Protein 1NI3 (pdb70)

Organism: Schizosaccharomyces pombe (strain 972 / ATCC 24843) (NCBI:txid284812)

Nearest PDB structures (foldseek):
  1ni3-assembly1_A  TM=1.003E+00  e=8.578E-73  Schizosaccharomyces pombe
  5ee9-assembly2_B  TM=9.016E-01  e=9.422E-42  Oryza sativa Japonica Group
  5ee0-assembly1_A  TM=9.102E-01  e=2.472E-40  Oryza sativa Japonica Group
  5ee3-assembly1_A  TM=9.027E-01  e=2.778E-40  Oryza sativa Japonica Group
  1jal-assembly1_A  TM=8.540E-01  e=2.391E-28  Haemophilus influenzae

Solvent-accessible surface area: 20264 Å² total

Secondary structure (DSSP, 8-state):
----SSSSS--EEEEE---SSHHHHHHHHHHSTTTSTT--SS----TTEEEEEEP-HHHHHHHHHH--SEEE-EEEEEE-TGGG-----SSSSS-HHHHHHHTT-SEEEEEE----TT-SS--SSSS-HHHHHHHHHHHHHHHHHHHHHHHHHHHHHTT--SS-S---HHHHHHHHHHHHHHIIIII-S-GGGS---HHHHHHHHTT--GGGS-EEEEE--HHHHTTT--SSHHHHHHHHHTTSTT--EE--HHHHHHHTTS-HHHHHHHHHHTT----HHHHHHHHHHTTEEEEEE--SSEEEEEEEETT--HHHHHHHH-HHHHHT-SEEE--HHHHHHHTSHHHHHHTT-S-EEETT---TT-B-B--

Radius of gyration: 23.59 Å; Cα contacts (8 Å, |Δi|>4): 566; chains: 1; bounding box: 39×61×71 Å

GO terms:
  GO:0005634 nucleus (C, HDA)
  GO:0005829 cytosol (C, HDA)

InterPro domains:
  IPR004095 TGS [PS51880] (306-389)
  IPR004396 Ribosome-binding ATPase YchF/Obg-like ATPase 1 [MF_00944] (20-391)
  IPR004396 Ribosome-binding ATPase YchF/Obg-like ATPase 1 [PIRSF006641] (19-390)
  IPR004396 Ribosome-binding ATPase YchF/Obg-like ATPase 1 [TIGR00092] (20-389)
  IPR006073 GTP binding domain [PF01926] (23-128)
  IPR006073 GTP binding domain [PR00326] (23-43)
  IPR006073 GTP binding domain [PR00326] (45-63)
  IPR006073 GTP binding domain [PR00326] (89-104)
  IPR006073 GTP binding domain [PR00326] (106-124)
  IPR012675 Beta-grasp domain superfamily [G3DSA:3.10.20.30] (67-384)
  IPR012676 TGS-like [SSF81271] (307-388)
  IPR013029 YchF, C-terminal domain [PF06071] (307-389)
  IPR013029 YchF, C-terminal domain [cd04867] (305-389)
  IPR023192 TGS-like domain superfamily [G3DSA:1.10.150.300] (135-225)
  IPR027417 P-loop containing nucleoside triphosphate hydrolase [G3DSA:3.40.50.300] (22-306)
  IPR027417 P-loop containing nucleoside triphosphate hydrolase [SSF52540] (22-329)
  IPR031167 OBG-type guanine nucleotide-binding (G) domain [PS51710] (21-285)
  IPR041706 YchF, N-terminal [cd01900] (24-305)

Foldseek 3Di:
DADFADDDFQAAEEEDEVPQCLVLLQVLQCLAPQFPVPVPPVPPDDPQKTWGFADDVLLVVLCVLLVAPAEAGHTHIYGSLCVVDVDDDPDPARHPSSVVVNLSHFAYEYEFEQDDVVDPDDPDPPRDRLVRVVVHLLVLLVVLLVLLVVVLVVLVVPPDDDVDPPCVVSVVLSVLSVVVNCCSPVVVAQPCPDDDDNVSSVSVNVSSRSSNHAYAYEHEDPVCVLVVHGDCVVVVVVSCCVHPPPHHHHYYSPVSNVLSVDDPVVSVVVCVVSVHHDPNVVSVVSCVSNQKAWEWAHDNHYIYTFIDHNWDFDLVNLCRVPVVLNVVFFKKWKASVLCVVQSDDVRVVVVVVRDIGGRPGTDHHMHIDTD

Structure (mmCIF, N/CA/C/O backbone):
data_1NI3
#
_entry.id   1NI3
#
_cell.length_a   130.241
_cell.length_b   130.24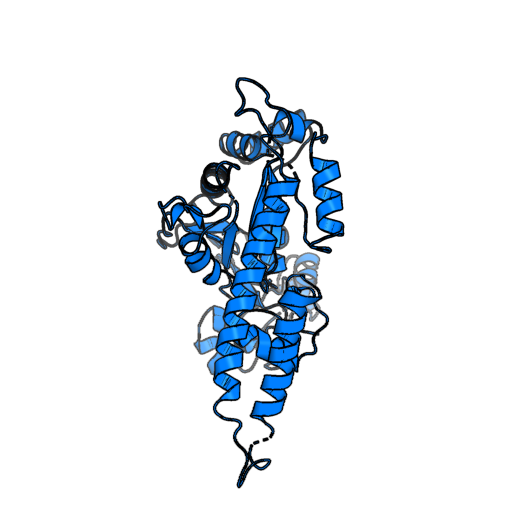1
_cell.length_c   66.229
_cell.angle_alpha   90.00
_cell.angle_beta   90.00
_cell.angle_gamma   120.00
#
_symmetry.space_group_name_H-M   'P 65'
#
loop_
_entity.id
_entity.type
_entity.pdbx_description
1 polymer 'YchF GTP-binding protein'
2 non-polymer 'SULFATE ION'
3 water water
#
loop_
_atom_site.group_PDB
_atom_site.id
_atom_site.type_symbol
_atom_site.label_atom_id
_atom_site.label_alt_id
_atom_site.label_comp_id
_atom_site.label_asym_id
_atom_site.label_entity_id
_atom_site.label_seq_id
_atom_site.pdbx_PDB_ins_code
_atom_site.Cartn_x
_atom_site.Cartn_y
_atom_site.Cartn_z
_atom_site.occupancy
_atom_site.B_iso_or_equiv
_atom_site.auth_seq_id
_atom_site.auth_comp_id
_atom_site.auth_asym_id
_atom_site.auth_atom_id
_atom_site.pdbx_PDB_model_num
ATOM 1 N N . LYS A 1 11 ? -59.649 50.861 2.487 1.00 99.99 11 LYS A N 1
ATOM 2 C CA . LYS A 1 11 ? -60.357 51.854 1.634 1.00 99.39 11 LYS A CA 1
ATOM 3 C C . LYS A 1 11 ? -59.446 52.960 1.071 1.00 99.64 11 LYS A C 1
ATOM 4 O O . LYS A 1 11 ? -59.757 53.544 0.028 1.00 99.05 11 LYS A O 1
ATOM 10 N N . VAL A 1 12 ? -58.340 53.253 1.762 1.00 99.09 12 VAL A N 1
ATOM 11 C CA . VAL A 1 12 ? -57.373 54.284 1.333 1.00 97.55 12 VAL A CA 1
ATOM 12 C C . VAL A 1 12 ? -55.982 54.018 1.936 1.00 95.80 12 VAL A C 1
ATOM 13 O O . VAL A 1 12 ? -55.860 53.556 3.077 1.00 97.11 12 VAL A O 1
ATOM 17 N N . GLN A 1 13 ? -54.937 54.306 1.160 1.00 90.97 13 GLN A N 1
ATOM 18 C CA . GLN A 1 13 ? -53.556 54.107 1.604 1.00 83.42 13 GLN A CA 1
ATOM 19 C C . GLN A 1 13 ? -52.767 55.395 1.543 1.00 78.32 13 GLN A C 1
ATOM 20 O O . GLN A 1 13 ? -52.824 56.130 0.561 1.00 78.13 13 GLN A O 1
ATOM 26 N N . TRP A 1 14 ? -52.003 55.635 2.598 1.00 72.15 14 TRP A N 1
ATOM 27 C CA . TRP A 1 14 ? -51.241 56.857 2.741 1.00 64.50 14 TRP A CA 1
ATOM 28 C C . TRP A 1 14 ? -49.791 56.585 3.137 1.00 61.27 14 TRP A C 1
ATOM 29 O O . TRP A 1 14 ? -49.525 55.717 3.958 1.00 63.76 14 TRP A O 1
ATOM 40 N N . GLY A 1 15 ? -48.852 57.321 2.554 1.00 55.96 15 GLY A N 1
ATOM 41 C CA . GLY A 1 15 ? -47.462 57.102 2.898 1.00 49.96 15 GLY A CA 1
ATOM 42 C C . GLY A 1 15 ? -46.640 56.417 1.824 1.00 48.52 15 GLY A C 1
ATOM 43 O O . GLY A 1 15 ? -47.084 56.223 0.692 1.00 49.64 15 GLY A O 1
ATOM 44 N N . ARG A 1 16 ? -45.422 56.051 2.191 1.00 47.39 16 ARG A N 1
ATOM 45 C CA . ARG A 1 16 ? -44.499 55.410 1.272 1.00 45.96 16 ARG A CA 1
ATOM 46 C C . ARG A 1 16 ? -44.899 53.957 0.946 1.00 46.09 16 ARG A C 1
ATOM 47 O O . ARG A 1 16 ? -45.405 53.230 1.801 1.00 45.70 16 ARG A O 1
ATOM 55 N N . PRO A 1 17 ? -44.725 53.539 -0.318 1.00 46.99 17 PRO A N 1
ATOM 56 C CA . PRO A 1 17 ? -45.044 52.190 -0.805 1.00 46.62 17 PRO A CA 1
ATOM 57 C C . PRO A 1 17 ? -44.136 51.123 -0.218 1.00 48.93 17 PRO A C 1
ATOM 58 O O . PRO A 1 17 ? -42.957 51.385 0.049 1.00 48.12 17 PRO A O 1
ATOM 62 N N . GLY A 1 18 ? -44.686 49.925 -0.017 1.00 50.11 18 GLY A N 1
ATOM 63 C CA . GLY A 1 18 ? -43.879 48.828 0.490 1.00 54.17 18 GLY A CA 1
ATOM 64 C C . GLY A 1 18 ? -44.200 48.216 1.839 1.00 57.03 18 GLY A C 1
ATOM 65 O O . GLY A 1 18 ? -45.233 48.502 2.444 1.00 56.62 18 GLY A O 1
ATOM 66 N N . ASN A 1 19 ? -43.291 47.359 2.305 1.00 59.16 19 ASN A N 1
ATOM 67 C CA . ASN A 1 19 ? -43.454 46.682 3.581 1.00 60.72 19 ASN A CA 1
ATOM 68 C C . ASN A 1 19 ? -42.393 47.110 4.573 1.00 60.60 19 ASN A C 1
ATOM 69 O O . ASN A 1 19 ? -42.699 47.310 5.743 1.00 64.23 19 ASN A O 1
ATOM 74 N N . ASN A 1 20 ? -41.152 47.254 4.124 1.00 59.52 20 ASN A N 1
ATOM 75 C CA . ASN A 1 20 ? -40.091 47.667 5.037 1.00 58.80 20 ASN A CA 1
ATOM 76 C C . ASN A 1 20 ? -40.164 49.153 5.375 1.00 55.62 20 ASN A C 1
ATOM 77 O O . ASN A 1 20 ? -39.322 49.934 4.934 1.00 52.78 20 ASN A O 1
ATOM 82 N N . LEU A 1 21 ? -41.178 49.531 6.151 1.00 53.21 21 LEU A N 1
ATOM 83 C CA . LEU A 1 21 ? -41.378 50.913 6.588 1.00 49.58 21 LEU A CA 1
ATOM 84 C C . LEU A 1 21 ? -40.681 51.020 7.949 1.00 50.56 21 LEU A C 1
ATOM 85 O O . LEU A 1 21 ? -40.630 50.038 8.692 1.00 54.51 21 LEU A O 1
ATOM 90 N N . LYS A 1 22 ? -40.132 52.184 8.281 1.00 47.45 22 LYS A N 1
ATOM 91 C CA . LYS A 1 22 ? -39.445 52.337 9.567 1.00 45.10 22 LYS A CA 1
ATOM 92 C C . LYS A 1 22 ? -39.934 53.558 10.365 1.00 43.26 22 LYS A C 1
ATOM 93 O O . LYS A 1 22 ? -40.593 54.442 9.818 1.00 41.44 22 LYS A O 1
ATOM 99 N N . THR A 1 23 ? -39.631 53.587 11.662 1.00 40.51 23 THR A N 1
ATOM 100 C CA . THR A 1 23 ? -40.031 54.693 12.527 1.00 38.01 23 THR A CA 1
ATOM 101 C C . THR A 1 23 ? -38.761 55.265 13.146 1.00 38.25 23 THR A C 1
ATOM 102 O O . THR A 1 23 ? -37.804 54.524 13.399 1.00 36.84 23 THR A O 1
ATOM 106 N N . GLY A 1 24 ? -38.749 56.576 13.388 1.00 34.38 24 GLY A N 1
ATOM 107 C CA . GLY A 1 24 ? -37.586 57.217 13.984 1.00 32.74 24 GLY A CA 1
ATOM 108 C C . GLY A 1 24 ? -38.011 57.966 15.227 1.00 34.40 24 GLY A C 1
ATOM 109 O O . GLY A 1 24 ? -39.153 58.417 15.304 1.00 35.35 24 GLY A O 1
ATOM 110 N N . ILE A 1 25 ? -37.121 58.070 16.211 1.00 34.55 25 ILE A N 1
ATOM 111 C CA . ILE A 1 25 ? -37.439 58.782 17.448 1.00 35.83 25 ILE A CA 1
ATOM 112 C C . ILE A 1 25 ? -37.124 60.289 17.385 1.00 41.28 25 ILE A C 1
ATOM 113 O O . ILE A 1 25 ? -35.966 60.702 17.265 1.00 44.11 25 ILE A O 1
ATOM 118 N N . VAL A 1 26 ? -38.173 61.097 17.487 1.00 41.93 26 VAL A N 1
ATOM 119 C CA . VAL A 1 26 ? -38.085 62.550 17.432 1.00 41.66 26 VAL A CA 1
ATOM 120 C C . VAL A 1 26 ? -38.301 63.170 18.809 1.00 47.64 26 VAL A C 1
ATOM 121 O O . VAL A 1 26 ? -39.153 62.723 19.588 1.00 51.77 26 VAL A O 1
ATOM 125 N N . GLY A 1 27 ? -37.548 64.224 19.100 1.00 50.14 27 GLY A N 1
ATOM 126 C CA . GLY A 1 27 ? -37.697 64.880 20.385 1.00 51.24 27 GLY A CA 1
ATOM 127 C C . GLY A 1 27 ? -36.864 66.131 20.565 1.00 51.50 27 GLY A C 1
ATOM 128 O O . GLY A 1 27 ? -35.941 66.394 19.805 1.00 54.94 27 GLY A O 1
ATOM 137 N N . PRO A 1 29 ? -34.151 68.459 22.597 1.00 54.79 29 PRO A N 1
ATOM 138 C CA . PRO A 1 29 ? -32.938 68.172 23.373 1.00 51.71 29 PRO A CA 1
ATOM 139 C C . PRO A 1 29 ? -33.224 67.886 24.840 1.00 49.95 29 PRO A C 1
ATOM 140 O O . PRO A 1 29 ? -33.949 68.638 25.488 1.00 50.55 29 PRO A O 1
ATOM 144 N N . ASN A 1 30 ? -32.672 66.789 25.347 1.00 48.14 30 ASN A N 1
ATOM 145 C CA . ASN A 1 30 ? -32.844 66.381 26.746 1.00 49.14 30 ASN A CA 1
ATOM 146 C C . ASN A 1 30 ? -34.232 65.917 27.178 1.00 47.57 30 ASN A C 1
ATOM 147 O O . ASN A 1 30 ? -34.792 66.465 28.120 1.00 47.71 30 ASN A O 1
ATOM 152 N N . VAL A 1 31 ? -34.789 64.907 26.511 1.00 46.48 31 VAL A N 1
ATOM 153 C CA . VAL A 1 31 ? -36.111 64.398 26.900 1.00 45.17 31 VAL A CA 1
ATOM 154 C C . VAL A 1 31 ? -36.109 62.895 27.201 1.00 45.06 31 VAL A C 1
ATOM 155 O O . VAL A 1 31 ? -37.119 62.344 27.647 1.00 45.81 31 VAL A O 1
ATOM 159 N N . GLY A 1 32 ? -34.978 62.234 26.963 1.00 45.24 32 GLY A N 1
ATOM 160 C CA . GLY A 1 32 ? -34.882 60.805 27.219 1.00 44.35 32 GLY A CA 1
ATOM 161 C C . GLY A 1 32 ? -34.738 60.004 25.935 1.00 46.38 32 GLY A C 1
ATOM 162 O O . GLY A 1 32 ? -34.777 58.769 25.958 1.00 46.40 32 GLY A O 1
ATOM 163 N N . LYS A 1 33 ? -34.557 60.706 24.818 1.00 44.37 33 LYS A N 1
ATOM 164 C CA . LYS A 1 33 ? -34.403 60.063 23.528 1.00 43.32 33 LYS A CA 1
ATOM 165 C C . LYS A 1 33 ? -33.337 58.984 23.492 1.00 44.22 33 LYS A C 1
ATOM 166 O O . LYS A 1 33 ? -33.595 57.867 23.062 1.00 45.66 33 LYS A O 1
ATOM 172 N N . SER A 1 34 ? -32.137 59.317 23.937 1.00 46.82 34 SER A N 1
ATOM 173 C CA . SER A 1 34 ? -31.045 58.353 23.914 1.00 49.98 34 SER A CA 1
ATOM 174 C C . SER A 1 34 ? -31.235 57.245 24.915 1.00 49.28 34 SER A C 1
ATOM 175 O O . SER A 1 34 ? -30.937 56.083 24.635 1.00 51.04 34 SER A O 1
ATOM 178 N N . THR A 1 35 ? -31.713 57.603 26.098 1.00 47.80 35 THR A N 1
ATOM 179 C CA . THR A 1 35 ? -31.941 56.606 27.130 1.00 48.02 35 THR A CA 1
ATOM 180 C C . THR A 1 35 ? -33.111 55.706 26.750 1.00 46.41 35 THR A C 1
ATOM 181 O O . THR A 1 35 ? -33.108 54.531 27.104 1.00 46.90 35 THR A O 1
ATOM 185 N N . PHE A 1 36 ? -34.090 56.254 26.024 1.00 44.63 36 PHE A N 1
ATOM 186 C CA . PHE A 1 36 ? -35.247 55.487 25.585 1.00 41.63 36 PHE A CA 1
ATOM 187 C C . PHE A 1 36 ? -34.798 54.460 24.571 1.00 42.15 36 PHE A C 1
ATOM 188 O O . PHE A 1 36 ? -35.206 53.297 24.624 1.00 42.96 36 PHE A O 1
ATOM 196 N N . PHE A 1 37 ? -33.953 54.902 23.649 1.00 40.54 37 PHE A N 1
ATOM 197 C CA . PHE A 1 37 ? -33.431 54.021 22.616 1.00 40.73 37 PHE A CA 1
ATOM 198 C C . PHE A 1 37 ? -32.598 52.894 23.226 1.00 43.79 37 PHE A C 1
ATOM 199 O O . PHE A 1 37 ? -32.864 51.712 22.988 1.00 43.30 37 PHE A O 1
ATOM 207 N N . ARG A 1 38 ? -31.598 53.262 24.024 1.00 46.48 38 ARG A N 1
ATOM 208 C CA . ARG A 1 38 ? -30.749 52.260 24.655 1.00 49.41 38 ARG A CA 1
ATOM 209 C C . ARG A 1 38 ? -31.604 51.258 25.427 1.00 45.53 38 ARG A C 1
ATOM 210 O O . ARG A 1 38 ? -31.262 50.081 25.521 1.00 45.23 38 ARG A O 1
ATOM 218 N N . ALA A 1 39 ? -32.716 51.735 25.978 1.00 42.31 39 ALA A N 1
ATOM 219 C CA . ALA A 1 39 ? -33.650 50.892 26.738 1.00 39.36 39 ALA A CA 1
ATOM 220 C C . ALA A 1 39 ? -34.263 49.838 25.820 1.00 38.30 39 ALA A C 1
ATOM 221 O O . ALA A 1 39 ? -34.272 48.641 26.128 1.00 35.83 39 ALA A O 1
ATOM 223 N N . ILE A 1 40 ? -34.803 50.305 24.700 1.00 33.84 40 ILE A N 1
ATOM 224 C CA . ILE A 1 40 ? -35.406 49.424 23.723 1.00 31.71 40 ILE A CA 1
ATOM 225 C C . ILE A 1 40 ? -34.383 48.361 23.340 1.00 30.80 40 ILE A C 1
ATOM 226 O O . ILE A 1 40 ? -34.630 47.169 23.472 1.00 33.81 40 ILE A O 1
ATOM 231 N N . THR A 1 41 ? -33.236 48.812 22.860 1.00 31.73 41 THR A N 1
ATOM 232 C CA . THR A 1 41 ? -32.152 47.932 22.442 1.00 32.24 41 THR A CA 1
ATOM 233 C C . THR A 1 41 ? -31.760 46.940 23.537 1.00 33.92 41 THR A C 1
ATOM 234 O O . THR A 1 41 ? -31.245 45.858 23.254 1.00 29.14 41 THR A O 1
ATOM 238 N N . LYS A 1 42 ? -32.001 47.320 24.789 1.00 37.07 42 LYS A N 1
ATOM 239 C CA . LYS A 1 42 ? -31.648 46.495 25.950 1.00 42.77 42 LYS A CA 1
ATOM 240 C C . LYS A 1 42 ? -32.699 45.497 26.454 1.00 43.46 42 LYS A C 1
ATOM 241 O O . LYS A 1 42 ? -32.347 44.524 27.111 1.00 43.15 42 LYS A O 1
ATOM 247 N N . SER A 1 43 ? -33.975 45.741 26.166 1.00 44.54 43 SER A N 1
ATOM 248 C CA . SER A 1 43 ? -35.041 44.855 26.621 1.00 46.04 43 SER A CA 1
ATOM 249 C C . SER A 1 43 ? -35.040 43.556 25.836 1.00 47.02 43 SER A C 1
ATOM 250 O O . SER A 1 43 ? -34.185 43.339 24.978 1.00 44.93 43 SER A O 1
ATOM 253 N N . VAL A 1 44 ? -36.016 42.701 26.126 1.00 47.64 44 VAL A N 1
ATOM 254 C CA . VAL A 1 44 ? -36.150 41.425 25.441 1.00 46.67 44 VAL A CA 1
ATOM 255 C C . VAL A 1 44 ? -36.652 41.640 24.027 1.00 45.70 44 VAL A C 1
ATOM 256 O O . VAL A 1 44 ? -36.359 40.854 23.136 1.00 46.21 44 VAL A O 1
ATOM 260 N N . LEU A 1 45 ? -37.409 42.713 23.829 1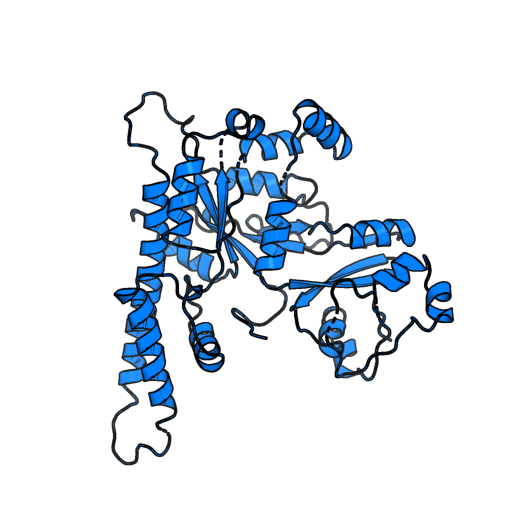.00 43.49 45 LEU A N 1
ATOM 261 C CA . LEU A 1 45 ? -37.966 43.002 22.522 1.00 43.16 45 LEU A CA 1
ATOM 262 C C . LEU A 1 45 ? -36.984 43.620 21.548 1.00 47.02 45 LEU A C 1
ATOM 263 O O . LEU A 1 45 ? -37.059 43.372 20.349 1.00 49.77 45 LEU A O 1
ATOM 268 N N . GLY A 1 46 ? -36.069 44.433 22.056 1.00 50.30 46 GLY A N 1
ATOM 269 C CA . GLY A 1 46 ? -35.106 45.073 21.183 1.00 55.76 46 GLY A CA 1
ATOM 270 C C . GLY A 1 46 ? -33.698 44.535 21.323 1.00 60.15 46 GLY A C 1
ATOM 271 O O . GLY A 1 46 ? -32.811 44.925 20.562 1.00 60.56 46 GLY A O 1
ATOM 272 N N . ASN A 1 47 ? -33.483 43.638 22.281 1.00 65.46 47 ASN A N 1
ATOM 273 C CA . ASN A 1 47 ? -32.148 43.082 22.483 1.00 71.55 47 ASN A CA 1
ATOM 274 C C . ASN A 1 47 ? -31.699 42.456 21.179 1.00 73.45 47 ASN A C 1
ATOM 275 O O . ASN A 1 47 ? -32.507 41.836 20.485 1.00 73.34 47 ASN A O 1
ATOM 280 N N . PRO A 1 48 ? -30.417 42.638 20.812 1.00 76.62 48 PRO A N 1
ATOM 281 C CA . PRO A 1 48 ? -29.907 42.057 19.568 1.00 79.73 48 PRO A CA 1
ATOM 282 C C . PRO A 1 48 ? -29.870 40.521 19.649 1.00 83.73 48 PRO A C 1
ATOM 283 O O . PRO A 1 48 ? -29.006 39.872 19.050 1.00 83.24 48 PRO A O 1
ATOM 287 N N . ALA A 1 49 ? -30.822 39.967 20.405 1.00 88.08 49 ALA A N 1
ATOM 288 C CA . ALA A 1 49 ? -30.976 38.531 20.588 1.00 90.84 49 ALA A CA 1
ATOM 289 C C . ALA A 1 49 ? -31.117 37.936 19.206 1.00 94.72 49 ALA A C 1
ATOM 290 O O . ALA A 1 49 ? -30.428 36.979 18.847 1.00 95.98 49 ALA A O 1
ATOM 292 N N . ASN A 1 50 ? -32.029 38.519 18.436 1.00 98.92 50 ASN A N 1
ATOM 293 C CA . ASN A 1 50 ? -32.267 38.088 17.066 1.00 104.42 50 ASN A CA 1
ATOM 294 C C . ASN A 1 50 ? -30.910 38.055 16.384 1.00 107.76 50 ASN A C 1
ATOM 295 O O . ASN A 1 50 ? -30.365 39.102 16.033 1.00 108.31 50 ASN A O 1
ATOM 300 N N . TYR A 1 51 ? -30.357 36.861 16.201 1.00 111.91 51 TYR A N 1
ATOM 301 C CA . TYR A 1 51 ? -29.054 36.759 15.564 1.00 115.07 51 TYR A CA 1
ATOM 302 C C . TYR A 1 51 ? -29.074 36.213 14.144 1.00 115.38 51 TYR A C 1
ATOM 303 O O . TYR A 1 51 ? -28.654 35.082 13.892 1.00 115.00 51 TYR A O 1
ATOM 312 N N . PRO A 1 52 ? -29.591 37.006 13.195 1.00 115.83 52 PRO A N 1
ATOM 313 C CA . PRO A 1 52 ? -29.623 36.546 11.811 1.00 115.86 52 PRO A CA 1
ATOM 314 C C . PRO A 1 52 ? -28.294 37.019 11.233 1.00 115.61 52 PRO A C 1
ATOM 315 O O . PRO A 1 52 ? -28.115 37.103 10.019 1.00 116.74 52 PRO A O 1
ATOM 319 N N . TYR A 1 53 ? -27.371 37.329 12.145 1.00 114.44 53 TYR A N 1
ATOM 320 C CA . TYR A 1 53 ? -26.040 37.834 11.815 1.00 113.76 53 TYR A CA 1
ATOM 321 C C . TYR A 1 53 ? -26.202 39.162 11.081 1.00 113.35 53 TYR A C 1
ATOM 322 O O . TYR A 1 53 ? -25.258 39.670 10.466 1.00 114.90 53 TYR A O 1
ATOM 331 N N . ALA A 1 54 ? -27.410 39.718 11.151 1.00 110.11 54 ALA A N 1
ATOM 332 C CA . ALA A 1 54 ? -27.723 40.982 10.493 1.00 106.09 54 ALA A CA 1
ATOM 333 C C . ALA A 1 54 ? -26.826 42.110 10.990 1.00 103.05 54 ALA A C 1
ATOM 334 O O . ALA A 1 54 ? -26.507 43.037 10.246 1.00 101.08 54 ALA A O 1
ATOM 336 N N . THR A 1 55 ? -26.411 42.015 12.249 1.00 99.99 55 THR A N 1
ATOM 337 C CA . THR A 1 55 ? -25.556 43.029 12.845 1.00 98.23 55 THR A CA 1
ATOM 338 C C . THR A 1 55 ? -26.132 44.400 12.510 1.00 94.91 55 THR A C 1
ATOM 339 O O . THR A 1 55 ? -25.586 45.144 11.699 1.00 95.82 55 THR A O 1
ATOM 343 N N . ILE A 1 56 ? -27.258 44.707 13.142 1.00 90.96 56 ILE A N 1
ATOM 344 C CA . ILE A 1 56 ? -27.961 45.970 12.940 1.00 85.62 56 ILE A CA 1
ATOM 345 C C . ILE A 1 56 ? -27.003 47.143 13.114 1.00 82.13 56 ILE A C 1
ATOM 346 O O . ILE A 1 56 ? -25.947 46.998 13.732 1.00 81.64 56 ILE A O 1
ATOM 351 N N . ASP A 1 57 ? -27.370 48.302 12.575 1.00 77.83 57 ASP A N 1
ATOM 352 C CA . ASP A 1 57 ? -26.539 49.494 12.719 1.00 75.36 57 ASP A CA 1
ATOM 353 C C . ASP A 1 57 ? -26.776 50.062 14.113 1.00 72.19 57 ASP A C 1
ATOM 354 O O . ASP A 1 57 ? -27.884 49.990 14.648 1.00 73.45 57 ASP A O 1
ATOM 359 N N . PRO A 1 58 ? -25.735 50.638 14.720 1.00 68.01 58 PRO A N 1
ATOM 360 C CA . PRO A 1 58 ? -25.800 51.223 16.060 1.00 64.53 58 PRO A CA 1
ATOM 361 C C . PRO A 1 58 ? -27.016 52.116 16.319 1.00 60.76 58 PRO A C 1
ATOM 362 O O . PRO A 1 58 ? -27.620 52.039 17.383 1.00 59.54 58 PRO A O 1
ATOM 366 N N . GLU A 1 59 ? -27.380 52.958 15.357 1.00 57.43 59 GLU A N 1
ATOM 367 C CA . GLU A 1 59 ? -28.528 53.846 15.547 1.00 55.10 59 GLU A CA 1
ATOM 368 C C . GLU A 1 59 ? -29.838 53.195 15.125 1.00 53.52 59 GLU A C 1
ATOM 369 O O . GLU A 1 59 ? -30.899 53.830 15.150 1.00 49.92 59 GLU A O 1
ATOM 375 N N . GLU A 1 60 ? -29.760 51.931 14.727 1.00 52.65 60 GLU A N 1
ATOM 376 C CA . GLU A 1 60 ? -30.941 51.194 14.313 1.00 52.22 60 GLU A CA 1
ATOM 377 C C . GLU A 1 60 ? -31.242 50.071 15.286 1.00 51.28 60 GLU A C 1
ATOM 378 O O . GLU A 1 60 ? -30.347 49.336 15.696 1.00 51.74 60 GLU A O 1
ATOM 384 N N . ALA A 1 61 ? -32.513 49.942 15.640 1.00 48.76 61 ALA A N 1
ATOM 385 C CA . ALA A 1 61 ? -32.951 48.888 16.533 1.00 45.32 61 ALA A CA 1
ATOM 386 C C . ALA A 1 61 ? -34.073 48.103 15.851 1.00 42.62 61 ALA A C 1
ATOM 387 O O . ALA A 1 61 ? -34.997 48.694 15.286 1.00 39.40 61 ALA A O 1
ATOM 389 N N . LYS A 1 62 ? -33.952 46.775 15.865 1.00 42.08 62 LYS A N 1
ATOM 390 C CA . LYS A 1 62 ? -34.958 45.874 15.289 1.00 42.73 62 LYS A CA 1
ATOM 391 C C . LYS A 1 62 ? -35.757 45.346 16.483 1.00 42.42 62 LYS A C 1
ATOM 392 O O . LYS A 1 62 ? -35.366 44.350 17.092 1.00 43.92 62 LYS A O 1
ATOM 398 N N . VAL A 1 63 ? -36.857 46.002 16.838 1.00 41.04 63 VAL A N 1
ATOM 399 C CA . VAL A 1 63 ? -37.637 45.551 17.993 1.00 40.99 63 VAL A CA 1
ATOM 400 C C . VAL A 1 63 ? -38.661 44.490 17.585 1.00 40.47 63 VAL A C 1
ATOM 401 O O . VAL A 1 63 ? -39.388 44.653 16.602 1.00 40.14 63 VAL A O 1
ATOM 405 N N . ALA A 1 64 ? -38.730 43.406 18.348 1.00 38.03 64 ALA A N 1
ATOM 406 C CA . ALA A 1 64 ? -39.667 42.340 18.038 1.00 39.84 64 ALA A CA 1
ATOM 407 C C . ALA A 1 64 ? -41.087 42.785 18.306 1.00 39.94 64 ALA A C 1
ATOM 408 O O . ALA A 1 64 ? -41.386 43.297 19.381 1.00 41.51 64 ALA A O 1
ATOM 410 N N . VAL A 1 65 ? -41.959 42.591 17.319 1.00 40.03 65 VAL A N 1
ATOM 411 C CA . VAL A 1 65 ? -43.361 42.973 17.462 1.00 38.14 65 VAL A CA 1
ATOM 412 C C . VAL A 1 65 ? -44.080 41.919 18.288 1.00 41.10 65 VAL A C 1
ATOM 413 O O . VAL A 1 65 ? -44.091 40.733 17.935 1.00 38.77 65 VAL A O 1
ATOM 417 N N . PRO A 1 66 ? -44.679 42.332 19.411 1.00 42.76 66 PRO A N 1
ATOM 418 C CA . PRO A 1 66 ? -45.392 41.360 20.246 1.00 43.14 66 PRO A CA 1
ATOM 419 C C . PRO A 1 66 ? -46.715 40.926 19.605 1.00 43.86 66 PRO A C 1
ATOM 420 O O . PRO A 1 66 ? -47.460 41.740 19.042 1.00 40.93 66 PRO A O 1
ATOM 424 N N . ASP A 1 67 ? -46.995 39.631 19.679 1.00 45.93 67 ASP A N 1
ATOM 425 C CA . ASP A 1 67 ? -48.217 39.104 19.088 1.00 49.52 67 ASP A CA 1
ATOM 426 C C . ASP A 1 67 ? -48.607 37.735 19.603 1.00 48.52 67 ASP A C 1
ATOM 427 O O . ASP A 1 67 ? -48.057 36.721 19.183 1.00 48.17 67 ASP A O 1
ATOM 432 N N . GLU A 1 68 ? -49.582 37.728 20.504 1.00 48.23 68 GLU A N 1
ATOM 433 C CA . GLU A 1 68 ? -50.065 36.505 21.110 1.00 48.46 68 GLU A CA 1
ATOM 434 C C . GLU A 1 68 ? -50.285 35.394 20.094 1.00 46.02 68 GLU A C 1
ATOM 435 O O . GLU A 1 68 ? -50.052 34.220 20.392 1.00 44.91 68 GLU A O 1
ATOM 441 N N . ARG A 1 69 ? -50.718 35.754 18.892 1.00 41.88 69 ARG A N 1
ATOM 442 C CA . ARG A 1 69 ? -50.916 34.742 17.874 1.00 42.17 69 ARG A CA 1
ATOM 443 C C . ARG A 1 69 ? -49.575 34.042 17.658 1.00 42.33 69 ARG A C 1
ATOM 444 O O . ARG A 1 69 ? -49.490 32.814 17.710 1.00 44.02 69 ARG A O 1
ATOM 452 N N . PHE A 1 70 ? -48.526 34.822 17.416 1.00 41.54 70 PHE A N 1
ATOM 453 C CA . PHE A 1 70 ? -47.199 34.256 17.219 1.00 38.30 70 PHE A CA 1
ATOM 454 C C . PHE A 1 70 ? -46.874 33.371 18.429 1.00 40.39 70 PHE A C 1
ATOM 455 O O . PHE A 1 70 ? -46.358 32.256 18.279 1.00 39.64 70 PHE A O 1
ATOM 463 N N . ASP A 1 71 ? -47.183 33.881 19.621 1.00 39.46 71 ASP A N 1
ATOM 464 C CA . ASP A 1 71 ? -46.953 33.159 20.863 1.00 39.88 71 ASP A CA 1
ATOM 465 C C . ASP A 1 71 ? -47.535 31.758 20.822 1.00 39.60 71 ASP A C 1
ATOM 466 O O . ASP A 1 71 ? -46.820 30.775 21.011 1.00 35.17 71 ASP A O 1
ATOM 471 N N . TRP A 1 72 ? -48.849 31.697 20.599 1.00 42.95 72 TRP A N 1
ATOM 472 C CA . TRP A 1 72 ? -49.612 30.446 20.531 1.00 43.43 72 TRP A CA 1
ATOM 473 C C . TRP A 1 72 ? -49.047 29.502 19.480 1.00 41.44 72 TRP A C 1
ATOM 474 O O . TRP A 1 72 ? -48.734 28.344 19.757 1.00 41.86 72 TRP A O 1
ATOM 485 N N . LEU A 1 73 ? -48.938 30.015 18.262 1.00 40.22 73 LEU A N 1
ATOM 486 C CA . LEU A 1 73 ? -48.413 29.236 17.166 1.00 41.91 73 LEU A CA 1
ATOM 487 C C . LEU A 1 73 ? -47.082 28.633 17.558 1.00 42.87 73 LEU A C 1
ATOM 488 O O . LEU A 1 73 ? -46.816 27.474 17.272 1.00 46.60 73 LEU A O 1
ATOM 493 N N . CYS A 1 74 ? -46.236 29.404 18.220 1.00 44.09 74 CYS A N 1
ATOM 494 C CA . CYS A 1 74 ? -44.953 28.852 18.633 1.00 45.24 74 CYS A CA 1
ATOM 495 C C . CYS A 1 74 ? -45.175 27.679 19.577 1.00 45.55 74 CYS A C 1
ATOM 496 O O . CYS A 1 74 ? -44.584 26.613 19.402 1.00 45.09 74 CYS A O 1
ATOM 499 N N . GLU A 1 75 ? -46.044 27.872 20.566 1.00 46.34 75 GLU A N 1
ATOM 500 C CA . GLU A 1 75 ? -46.332 26.823 21.543 1.00 48.18 75 GLU A CA 1
ATOM 501 C C . GLU A 1 75 ? -46.966 25.592 20.928 1.00 46.10 75 GLU A C 1
ATOM 502 O O . GLU A 1 75 ? -46.708 24.470 21.359 1.00 46.50 75 GLU A O 1
ATOM 508 N N . ALA A 1 76 ? -47.780 25.828 19.908 1.00 42.34 76 ALA A N 1
ATOM 509 C CA . ALA A 1 76 ? -48.495 24.794 19.188 1.00 39.13 76 ALA A CA 1
ATOM 510 C C . ALA A 1 76 ? -47.612 23.912 18.306 1.00 41.13 76 ALA A C 1
ATOM 511 O O . ALA A 1 76 ? -47.799 22.695 18.257 1.00 41.34 76 ALA A O 1
ATOM 513 N N . TYR A 1 77 ? -46.662 24.521 17.603 1.00 42.32 77 TYR A N 1
ATOM 514 C CA . TYR A 1 77 ? -45.771 23.766 16.726 1.00 44.39 77 TYR A CA 1
ATOM 515 C C . TYR A 1 77 ? -44.460 23.479 17.412 1.00 47.15 77 TYR A C 1
ATOM 516 O O . TYR A 1 77 ? -43.761 22.534 17.048 1.00 47.89 77 TYR A O 1
ATOM 525 N N . LYS A 1 78 ? -44.123 24.303 18.399 1.00 49.70 78 LYS A N 1
ATOM 526 C CA . LYS A 1 78 ? -42.868 24.148 19.125 1.00 50.53 78 LYS A CA 1
ATOM 527 C C . LYS A 1 78 ? -41.738 23.882 18.142 1.00 49.94 78 LYS A C 1
ATOM 528 O O . LYS A 1 78 ? -41.191 22.786 18.092 1.00 49.49 78 LYS A O 1
ATOM 534 N N . PRO A 1 79 ? -41.387 24.891 17.335 1.00 50.19 79 PRO A N 1
ATOM 535 C CA . PRO A 1 79 ? -40.324 24.790 16.333 1.00 51.84 79 PRO A CA 1
ATOM 536 C C . PRO A 1 79 ? -38.934 25.037 16.906 1.00 52.53 79 PRO A C 1
ATOM 537 O O . PRO A 1 79 ? -38.777 25.692 17.939 1.00 49.85 79 PRO A O 1
ATOM 541 N N . LYS A 1 80 ? -37.930 24.514 16.212 1.00 53.56 80 LYS A N 1
ATOM 542 C CA . LYS A 1 80 ? -36.540 24.679 16.612 1.00 56.22 80 LYS A CA 1
ATOM 543 C C . LYS A 1 80 ? -36.216 26.163 16.576 1.00 56.02 80 LYS A C 1
ATOM 544 O O . LYS A 1 80 ? -35.436 26.664 17.377 1.00 58.39 80 LYS A O 1
ATOM 550 N N . SER A 1 81 ? -36.846 26.852 15.633 1.00 55.65 81 SER A N 1
ATOM 551 C CA . SER A 1 81 ? -36.635 28.268 15.421 1.00 55.88 81 SER A CA 1
ATOM 552 C C . SER A 1 81 ? -37.910 29.090 15.451 1.00 54.71 81 SER A C 1
ATOM 553 O O . SER A 1 81 ? -38.926 28.690 14.880 1.00 55.72 81 SER A O 1
ATOM 556 N N . ARG A 1 82 ? -37.851 30.245 16.106 1.00 53.22 82 ARG A N 1
ATOM 557 C CA . ARG A 1 82 ? -39.008 31.128 16.186 1.00 52.47 82 ARG A CA 1
ATOM 558 C C . ARG A 1 82 ? -38.543 32.515 15.797 1.00 51.62 82 ARG A C 1
ATOM 559 O O . ARG A 1 82 ? -37.690 33.097 16.465 1.00 53.12 82 ARG A O 1
ATOM 567 N N . VAL A 1 83 ? -39.088 33.043 14.711 1.00 49.71 83 VAL A N 1
ATOM 568 C CA . VAL A 1 83 ? -38.720 34.374 14.270 1.00 47.39 83 VAL A CA 1
ATOM 569 C C . VAL A 1 83 ? -39.939 35.283 14.270 1.00 44.28 83 VAL A C 1
ATOM 570 O O . VAL A 1 83 ? -40.852 35.132 13.453 1.00 42.03 83 VAL A O 1
ATOM 574 N N . PRO A 1 84 ? -39.971 36.239 15.203 1.00 41.10 84 PRO A N 1
ATOM 575 C CA . PRO A 1 84 ? -41.067 37.194 15.336 1.00 41.16 84 PRO A CA 1
ATOM 576 C C . PRO A 1 84 ? -40.988 38.255 14.263 1.00 41.53 84 PRO A C 1
ATOM 577 O O . PRO A 1 84 ? -40.044 38.293 13.485 1.00 41.46 84 PRO A O 1
ATOM 581 N N . ALA A 1 85 ? -41.991 39.118 14.222 1.00 43.29 85 ALA A N 1
ATOM 582 C CA . ALA A 1 85 ? -42.008 40.199 13.252 1.00 41.90 85 ALA A CA 1
ATOM 583 C C . ALA A 1 85 ? -41.092 41.263 13.841 1.00 39.69 85 ALA A C 1
ATOM 584 O O . ALA A 1 85 ? -40.654 41.139 14.985 1.00 37.00 85 ALA A O 1
ATOM 586 N N . PHE A 1 86 ? -40.796 42.306 13.078 1.00 38.14 86 PHE A N 1
ATOM 587 C CA . PHE A 1 86 ? -39.935 43.349 13.602 1.00 37.58 86 PHE A CA 1
ATOM 588 C C . PHE A 1 86 ? -40.303 44.753 13.181 1.00 36.53 86 PHE A C 1
ATOM 589 O O . PHE A 1 86 ? -40.625 44.993 12.014 1.00 38.41 86 PHE A O 1
ATOM 597 N N . LEU A 1 87 ? -40.286 45.672 14.149 1.00 33.25 87 LEU A N 1
ATOM 598 C CA . LEU A 1 87 ? -40.539 47.095 13.893 1.00 32.37 87 LEU A CA 1
ATOM 599 C C . LEU A 1 87 ? -39.178 47.780 13.967 1.00 29.71 87 LEU A C 1
ATOM 600 O O . LEU A 1 87 ? -38.464 47.673 14.971 1.00 28.99 87 LEU A O 1
ATOM 605 N N . THR A 1 88 ? -38.815 48.469 12.897 1.00 28.80 88 THR A N 1
ATOM 606 C CA . THR A 1 88 ? -37.547 49.178 12.848 1.00 32.83 88 THR A CA 1
ATOM 607 C C . THR A 1 88 ? -37.697 50.530 13.570 1.00 32.09 88 THR A C 1
ATOM 608 O O . THR A 1 88 ? -38.666 51.268 13.360 1.00 32.43 88 THR A O 1
ATOM 612 N N . VAL A 1 89 ? -36.751 50.843 14.447 1.00 30.08 89 VAL A N 1
ATOM 613 C CA . VAL A 1 89 ? -36.799 52.095 15.183 1.00 31.61 89 VAL A CA 1
ATOM 614 C C . VAL A 1 89 ? -35.448 52.796 15.090 1.00 31.55 89 VAL A C 1
ATOM 615 O O . VAL A 1 89 ? -34.430 52.256 15.519 1.00 30.33 89 VAL A O 1
ATOM 619 N N . PHE A 1 90 ? -35.450 54.002 14.525 1.00 33.62 90 PHE A N 1
ATOM 620 C CA . PHE A 1 90 ? -34.218 54.766 14.367 1.00 34.01 90 PHE A CA 1
ATOM 621 C C . PHE A 1 90 ? -33.973 55.862 15.383 1.00 34.97 90 PHE A C 1
ATOM 622 O O . PHE A 1 90 ? -34.883 56.620 15.762 1.00 32.93 90 PHE A O 1
ATOM 630 N N . ASP A 1 91 ? -32.718 55.923 15.819 1.00 34.97 91 ASP A N 1
ATOM 631 C CA . ASP A 1 91 ? -32.261 56.913 16.777 1.00 35.02 91 ASP A CA 1
ATOM 632 C C . ASP A 1 91 ? -31.768 58.143 16.011 1.00 35.20 91 ASP A C 1
ATOM 633 O O . ASP A 1 91 ? -30.573 58.374 15.866 1.00 33.82 91 ASP A O 1
ATOM 638 N N . ILE A 1 92 ? -32.723 58.923 15.520 1.00 36.58 92 ILE A N 1
ATOM 639 C CA . ILE A 1 92 ? -32.449 60.136 14.767 1.00 37.36 92 ILE A CA 1
ATOM 640 C C . ILE A 1 92 ? -31.321 60.949 15.411 1.00 38.12 92 ILE A C 1
ATOM 641 O O . ILE A 1 92 ? -30.343 61.297 14.745 1.00 37.25 92 ILE A O 1
ATOM 646 N N . ALA A 1 93 ? -31.460 61.259 16.698 1.00 38.38 93 ALA A N 1
ATOM 647 C CA . ALA A 1 93 ? -30.435 62.026 17.392 1.00 36.85 93 ALA A CA 1
ATOM 648 C C . ALA A 1 93 ? -29.068 61.383 17.179 1.00 38.62 93 ALA A C 1
ATOM 649 O O . ALA A 1 93 ? -28.125 62.044 16.765 1.00 43.25 93 ALA A O 1
ATOM 651 N N . GLY A 1 94 ? -28.961 60.093 17.455 1.00 39.23 94 GLY A N 1
ATOM 652 C CA . GLY A 1 94 ? -27.692 59.417 17.280 1.00 41.71 94 GLY A CA 1
ATOM 653 C C . GLY A 1 94 ? -27.094 59.531 15.891 1.00 45.90 94 GLY A C 1
ATOM 654 O O . GLY A 1 94 ? -25.874 59.451 15.741 1.00 45.77 94 GLY A O 1
ATOM 655 N N . LEU A 1 95 ? -27.938 59.719 14.878 1.00 50.53 95 LEU A N 1
ATOM 656 C CA . LEU A 1 95 ? -27.475 59.817 13.489 1.00 53.07 95 LEU A CA 1
ATOM 657 C C . LEU A 1 95 ? -26.965 61.192 13.109 1.00 54.39 95 LEU A C 1
ATOM 658 O O . LEU A 1 95 ? -26.739 61.462 11.934 1.00 55.51 95 LEU A O 1
ATOM 663 N N . THR A 1 96 ? -26.786 62.054 14.098 1.00 57.47 96 THR A N 1
ATOM 664 C CA . THR A 1 96 ? -26.285 63.393 13.857 1.00 62.03 96 THR A CA 1
ATOM 665 C C . THR A 1 96 ? -25.820 63.965 15.173 1.00 68.56 96 THR A C 1
ATOM 666 O O . THR A 1 96 ? -26.634 64.460 15.946 1.00 74.40 96 THR A O 1
ATOM 670 N N . LYS A 1 97 ? -24.523 63.900 15.450 1.00 72.88 97 LYS A N 1
ATOM 671 C CA . LYS A 1 97 ? -24.050 64.438 16.722 1.00 76.96 97 LYS A CA 1
ATOM 672 C C . LYS A 1 97 ? -24.425 65.907 16.888 1.00 78.55 97 LYS A C 1
ATOM 673 O O . LYS A 1 97 ? -24.767 66.348 17.987 1.00 80.85 97 LYS A O 1
ATOM 679 N N . GLY A 1 98 ? -24.369 66.661 15.796 1.00 79.08 98 GLY A N 1
ATOM 680 C CA . GLY A 1 98 ? -24.699 68.073 15.865 1.00 82.23 98 GLY A CA 1
ATOM 681 C C . GLY A 1 98 ? -25.925 68.435 16.685 1.00 83.25 98 GLY A C 1
ATOM 682 O O . GLY A 1 98 ? -26.933 67.731 16.660 1.00 82.55 98 GLY A O 1
ATOM 683 N N . ALA A 1 99 ? -25.834 69.538 17.421 1.00 85.20 99 ALA A N 1
ATOM 684 C CA . ALA A 1 99 ? -26.948 70.015 18.232 1.00 87.49 99 ALA A CA 1
ATOM 685 C C . ALA A 1 99 ? -27.420 71.335 17.618 1.00 88.50 99 ALA A C 1
ATOM 686 O O . ALA A 1 99 ? -26.880 72.396 17.922 1.00 89.82 99 ALA A O 1
ATOM 688 N N . SER A 1 100 ? -28.415 71.251 16.740 1.00 87.90 100 SER A N 1
ATOM 689 C CA . SER A 1 100 ? -28.965 72.414 16.052 1.00 87.52 100 SER A CA 1
ATOM 690 C C . SER A 1 100 ? -28.874 73.737 16.802 1.00 88.65 100 SER A C 1
ATOM 691 O O . SER A 1 100 ? -29.071 73.808 18.016 1.00 87.87 100 SER A O 1
ATOM 694 N N . THR A 1 101 ? -28.577 74.794 16.055 1.00 89.30 101 THR A N 1
ATOM 695 C CA . THR A 1 101 ? -28.475 76.133 16.620 1.00 89.11 101 THR A CA 1
ATOM 696 C C . THR A 1 101 ? -29.882 76.697 16.700 1.00 88.05 101 THR A C 1
ATOM 697 O O . THR A 1 101 ? -30.175 77.548 17.537 1.00 88.98 101 THR A O 1
ATOM 701 N N . GLY A 1 102 ? -30.745 76.219 15.806 1.00 86.50 102 GLY A N 1
ATOM 702 C CA . GLY A 1 102 ? -32.122 76.674 15.783 1.00 82.83 102 GLY A CA 1
ATOM 703 C C . GLY A 1 102 ? -32.851 76.268 17.050 1.00 80.22 102 GLY A C 1
ATOM 704 O O . GLY A 1 102 ? -32.428 75.344 17.752 1.00 81.64 102 GLY A O 1
ATOM 705 N N . VAL A 1 103 ? -33.949 76.957 17.343 1.00 75.48 103 VAL A N 1
ATOM 706 C CA . VAL A 1 103 ? -34.753 76.677 18.525 1.00 70.48 103 VAL A CA 1
ATOM 707 C C . VAL A 1 103 ? -35.401 75.298 18.491 1.00 67.16 103 VAL A C 1
ATOM 708 O O . VAL A 1 103 ? -35.722 74.731 19.535 1.00 66.78 103 VAL A O 1
ATOM 712 N N . GLY A 1 104 ? -35.583 74.764 17.289 1.00 63.14 104 GLY A N 1
ATOM 713 C CA . GLY A 1 104 ? -36.204 73.464 17.145 1.00 58.81 104 GLY A CA 1
ATOM 714 C C . GLY A 1 104 ? -35.258 72.287 16.998 1.00 56.38 104 GLY A C 1
ATOM 715 O O . GLY A 1 104 ? -34.287 72.144 17.738 1.00 54.46 104 GLY A O 1
ATOM 716 N N . LEU A 1 105 ? -35.552 71.444 16.014 1.00 54.66 105 LEU A N 1
ATOM 717 C CA . LEU A 1 105 ? -34.777 70.241 15.741 1.00 54.64 105 LEU A CA 1
ATOM 718 C C . LEU A 1 105 ? -33.579 70.490 14.839 1.00 55.08 105 LEU A C 1
ATOM 719 O O . LEU A 1 105 ? -32.529 69.862 14.992 1.00 53.38 105 LEU A O 1
ATOM 724 N N . GLY A 1 106 ? -33.743 71.392 13.881 1.00 54.49 106 GLY A N 1
ATOM 725 C CA . GLY A 1 106 ? -32.651 71.681 12.973 1.00 56.25 106 GLY A CA 1
ATOM 726 C C . GLY A 1 106 ? -32.857 71.024 11.629 1.00 57.34 106 GLY A C 1
ATOM 727 O O . GLY A 1 106 ? -33.673 70.121 11.483 1.00 60.10 106 GLY A O 1
ATOM 728 N N . ASN A 1 107 ? -32.092 71.477 10.646 1.00 58.92 107 ASN A N 1
ATOM 729 C CA . ASN A 1 107 ? -32.177 70.957 9.293 1.00 59.06 107 ASN A CA 1
ATOM 730 C C . ASN A 1 107 ? -31.513 69.604 9.151 1.00 56.90 107 ASN A C 1
ATOM 731 O O . ASN A 1 107 ? -31.934 68.786 8.344 1.00 58.52 107 ASN A O 1
ATOM 736 N N . ALA A 1 108 ? -30.464 69.371 9.923 1.00 55.70 108 ALA A N 1
ATOM 737 C CA . ALA A 1 108 ? -29.769 68.093 9.839 1.00 54.56 108 ALA A CA 1
ATOM 738 C C . ALA A 1 108 ? -30.646 66.990 10.423 1.00 53.85 108 ALA A C 1
ATOM 739 O O . ALA A 1 108 ? -30.907 65.972 9.774 1.00 51.62 108 ALA A O 1
ATOM 741 N N . PHE A 1 109 ? -31.082 67.208 11.663 1.00 53.33 109 PHE A N 1
ATOM 742 C CA . PHE A 1 109 ? -31.942 66.268 12.369 1.00 49.67 109 PHE A CA 1
ATOM 743 C C . PHE A 1 109 ? -33.083 65.877 11.446 1.00 46.57 109 PHE A C 1
ATOM 744 O O . PHE A 1 109 ? -33.376 64.704 11.258 1.00 47.37 109 PHE A O 1
ATOM 752 N N . LEU A 1 110 ? -33.726 66.877 10.870 1.00 41.68 110 LEU A N 1
ATOM 753 C CA . LEU A 1 110 ? -34.806 66.609 9.956 1.00 38.59 110 LEU A CA 1
ATOM 754 C C . LEU A 1 110 ? -34.373 65.838 8.722 1.00 37.46 110 LEU A C 1
ATOM 755 O O . LEU A 1 110 ? -35.084 64.946 8.276 1.00 40.64 110 LEU A O 1
ATOM 760 N N . SER A 1 111 ? -33.214 66.157 8.159 1.00 36.97 111 SER A N 1
ATOM 761 C CA . SER A 1 111 ? -32.779 65.435 6.960 1.00 35.44 111 SER A CA 1
ATOM 762 C C . SER A 1 111 ? -32.812 63.915 7.131 1.00 33.69 111 SER A C 1
ATOM 763 O O . SER A 1 111 ? -32.961 63.190 6.161 1.00 32.12 111 SER A O 1
ATOM 766 N N . HIS A 1 112 ? -32.693 63.452 8.371 1.00 37.20 112 HIS A N 1
ATOM 767 C CA . HIS A 1 112 ? -32.717 62.021 8.696 1.00 39.82 112 HIS A CA 1
ATOM 768 C C . HIS A 1 112 ? -34.116 61.519 8.964 1.00 38.85 112 HIS A C 1
ATOM 769 O O . HIS A 1 112 ? -34.443 60.361 8.716 1.00 40.05 112 HIS A O 1
ATOM 776 N N . VAL A 1 113 ? -34.931 62.403 9.510 1.00 36.53 113 VAL A N 1
ATOM 777 C CA . VAL A 1 113 ? -36.310 62.078 9.799 1.00 36.71 113 VAL A CA 1
ATOM 778 C C . VAL A 1 113 ? -37.013 61.739 8.488 1.00 40.47 113 VAL A C 1
ATOM 779 O O . VAL A 1 113 ? -37.838 60.826 8.428 1.00 42.47 113 VAL A O 1
ATOM 783 N N . ARG A 1 114 ? -36.663 62.470 7.435 1.00 41.72 114 ARG A N 1
ATOM 784 C CA . ARG A 1 114 ? -37.256 62.259 6.121 1.00 44.56 114 ARG A CA 1
ATOM 785 C C . ARG A 1 114 ? -37.127 60.825 5.655 1.00 43.26 114 ARG A C 1
ATOM 786 O O . ARG A 1 114 ? -37.961 60.334 4.909 1.00 45.73 114 ARG A O 1
ATOM 794 N N . ALA A 1 115 ? -36.080 60.154 6.098 1.00 41.69 115 ALA A N 1
ATOM 795 C CA . ALA A 1 115 ? -35.859 58.789 5.659 1.00 43.16 115 ALA A CA 1
ATOM 796 C C . ALA A 1 115 ? -36.703 57.800 6.441 1.00 43.38 115 ALA A C 1
ATOM 797 O O . ALA A 1 115 ? -36.590 56.586 6.269 1.00 47.61 115 ALA A O 1
ATOM 799 N N . VAL A 1 116 ? -37.572 58.327 7.287 1.00 41.11 116 VAL A N 1
ATOM 800 C CA . VAL A 1 116 ? -38.412 57.493 8.139 1.00 39.74 116 VAL A CA 1
ATOM 801 C C . VAL A 1 116 ? -39.898 57.593 7.713 1.00 40.65 116 VAL A C 1
ATOM 802 O O . VAL A 1 116 ? -40.247 58.410 6.853 1.00 41.34 116 VAL A O 1
ATOM 806 N N . ASP A 1 117 ? -40.776 56.767 8.284 1.00 40.14 117 ASP A N 1
ATOM 807 C CA . ASP A 1 117 ? -42.194 56.784 7.888 1.00 37.26 117 ASP A CA 1
ATOM 808 C C . ASP A 1 117 ? -43.199 57.040 9.017 1.00 36.92 117 ASP A C 1
ATOM 809 O O . ASP A 1 117 ? -44.353 57.363 8.752 1.00 37.33 117 ASP A O 1
ATOM 814 N N . ALA A 1 118 ? -42.759 56.875 10.265 1.00 35.87 118 ALA A N 1
ATOM 815 C CA . ALA A 1 118 ? -43.591 57.101 11.444 1.00 34.91 118 ALA A CA 1
ATOM 816 C C . ALA A 1 118 ? -42.722 57.679 12.557 1.00 33.81 118 ALA A C 1
ATOM 817 O O . ALA A 1 118 ? -41.679 57.120 12.903 1.00 34.34 118 ALA A O 1
ATOM 819 N N . ILE A 1 119 ? -43.178 58.792 13.116 1.00 29.99 119 ILE A N 1
ATOM 820 C CA . ILE A 1 119 ? -42.462 59.487 14.167 1.00 28.82 119 ILE A CA 1
ATOM 821 C C . ILE A 1 119 ? -42.893 59.168 15.593 1.00 31.89 119 ILE A C 1
ATOM 822 O O . ILE A 1 119 ? -44.085 59.100 15.912 1.00 33.94 119 ILE A O 1
ATOM 827 N N . TYR A 1 120 ? -41.896 58.969 16.442 1.00 32.91 120 TYR A N 1
ATOM 828 C CA . TYR A 1 120 ? -42.116 58.704 17.849 1.00 35.02 120 TYR A CA 1
ATOM 829 C C . TYR A 1 120 ? -41.675 59.983 18.545 1.00 38.62 120 TYR A C 1
ATOM 830 O O . TYR A 1 120 ? -40.486 60.180 18.771 1.00 43.05 120 TYR A O 1
ATOM 839 N N . GLN A 1 121 ? -42.619 60.853 18.886 1.00 40.38 121 GLN A N 1
ATOM 840 C CA . GLN A 1 121 ? -42.296 62.130 19.524 1.00 40.04 121 GLN A CA 1
ATOM 841 C C . GLN A 1 121 ? -42.292 62.091 21.034 1.00 39.88 121 GLN A C 1
ATOM 842 O O . GLN A 1 121 ? -43.344 62.055 21.666 1.00 38.79 121 GLN A O 1
ATOM 848 N N . VAL A 1 122 ? -41.095 62.131 21.605 1.00 39.68 122 VAL A N 1
ATOM 849 C CA . VAL A 1 122 ? -40.936 62.094 23.051 1.00 41.64 122 VAL A CA 1
ATOM 850 C C . VAL A 1 122 ? -41.224 63.424 23.765 1.00 45.30 122 VAL A C 1
ATOM 851 O O . VAL A 1 122 ? -40.419 64.355 23.708 1.00 47.31 122 VAL A O 1
ATOM 855 N N . VAL A 1 123 ? -42.357 63.499 24.460 1.00 45.92 123 VAL A N 1
ATOM 856 C CA . VAL A 1 123 ? -42.734 64.707 25.195 1.00 48.37 123 VAL A CA 1
ATOM 857 C C . VAL A 1 123 ? -42.221 64.625 26.636 1.00 49.39 123 VAL A C 1
ATOM 858 O O . VAL A 1 123 ? -42.409 63.614 27.317 1.00 50.11 123 VAL A O 1
ATOM 862 N N . ARG A 1 124 ? -41.571 65.689 27.098 1.00 49.91 124 ARG A N 1
ATOM 863 C CA . ARG A 1 124 ? -41.036 65.714 28.458 1.00 49.10 124 ARG A CA 1
ATOM 864 C C . ARG A 1 124 ? -42.056 66.176 29.485 1.00 49.23 124 ARG A C 1
ATOM 865 O O . ARG A 1 124 ? -42.696 67.214 29.319 1.00 48.74 124 ARG A O 1
ATOM 873 N N . ALA A 1 125 ? -42.189 65.396 30.553 1.00 51.67 125 ALA A N 1
ATOM 874 C CA . ALA A 1 125 ? -43.129 65.692 31.629 1.00 53.70 125 ALA A CA 1
ATOM 875 C C . ALA A 1 125 ? -42.408 65.493 32.957 1.00 57.69 125 ALA A C 1
ATOM 876 O O . ALA A 1 125 ? -43.014 65.130 33.964 1.00 60.41 125 ALA A O 1
ATOM 878 N N . PHE A 1 126 ? -41.106 65.722 32.952 1.00 59.41 126 PHE A N 1
ATOM 879 C CA . PHE A 1 126 ? -40.326 65.589 34.155 1.00 62.98 126 PHE A CA 1
ATOM 880 C C . PHE A 1 126 ? -39.422 66.800 34.209 1.00 69.25 126 PHE A C 1
ATOM 881 O O . PHE A 1 126 ? -39.148 67.426 33.183 1.00 70.41 126 PHE A O 1
ATOM 889 N N . ASP A 1 127 ? -38.966 67.135 35.411 1.00 77.14 127 ASP A N 1
ATOM 890 C CA . ASP A 1 127 ? -38.077 68.279 35.612 1.00 83.41 127 ASP A CA 1
ATOM 891 C C . ASP A 1 127 ? -36.963 67.983 36.620 1.00 88.01 127 ASP A C 1
ATOM 892 O O . ASP A 1 127 ? -36.321 68.897 37.126 1.00 88.80 127 ASP A O 1
ATOM 897 N N . ASP A 1 128 ? -36.743 66.694 36.893 1.00 94.43 128 ASP A N 1
ATOM 898 C CA . ASP A 1 128 ? -35.711 66.242 37.834 1.00 100.93 128 ASP A CA 1
ATOM 899 C C . ASP A 1 128 ? -34.316 66.741 37.443 1.00 103.24 128 ASP A C 1
ATOM 900 O O . ASP A 1 128 ? -33.334 66.481 38.141 1.00 102.73 128 ASP A O 1
ATOM 905 N N . ALA A 1 129 ? -34.230 67.438 36.313 1.00 105.74 129 ALA A N 1
ATOM 906 C CA . ALA A 1 129 ? -32.961 67.971 35.835 1.00 108.37 129 ALA A CA 1
ATOM 907 C C . ALA A 1 129 ? -32.819 69.415 36.314 1.00 110.59 129 ALA A C 1
ATOM 908 O O . ALA A 1 129 ? -32.002 70.176 35.785 1.00 112.10 129 ALA A O 1
ATOM 910 N N . GLU A 1 130 ? -33.610 69.788 37.320 1.00 112.04 130 GLU A N 1
ATOM 911 C CA . GLU A 1 130 ? -33.562 71.144 37.859 1.00 112.93 130 GLU A CA 1
ATOM 912 C C . GLU A 1 130 ? -33.001 71.200 39.284 1.00 112.62 130 GLU A C 1
ATOM 913 O O . GLU A 1 130 ? -33.414 70.440 40.161 1.00 111.20 130 GLU A O 1
ATOM 919 N N . ILE A 1 131 ? -32.048 72.105 39.495 1.00 113.24 131 ILE A N 1
ATOM 920 C CA . ILE A 1 131 ? -31.420 72.305 40.803 1.00 114.36 131 ILE A CA 1
ATOM 921 C C . ILE A 1 131 ? -32.237 73.371 41.527 1.00 114.95 131 ILE A C 1
ATOM 922 O O . ILE A 1 131 ? -32.533 73.265 42.722 1.00 114.19 131 ILE A O 1
ATOM 927 N N . ILE A 1 132 ? -32.587 74.404 40.771 1.00 115.86 132 ILE A N 1
ATOM 928 C CA . ILE A 1 132 ? -33.383 75.520 41.259 1.00 116.33 132 ILE A CA 1
ATOM 929 C C . ILE A 1 132 ? -34.507 75.695 40.238 1.00 117.45 132 ILE A C 1
ATOM 930 O O . ILE A 1 132 ? -34.303 75.467 39.047 1.00 118.11 132 ILE A O 1
ATOM 935 N N . HIS A 1 133 ? -35.689 76.093 40.694 1.00 118.51 133 HIS A N 1
ATOM 936 C CA . HIS A 1 133 ? -36.814 76.286 39.788 1.00 119.95 133 HIS A CA 1
ATOM 937 C C . HIS A 1 133 ? -36.975 77.730 39.324 1.00 120.37 133 HIS A C 1
ATOM 938 O O . HIS A 1 133 ? -36.874 78.666 40.118 1.00 120.75 133 HIS A O 1
ATOM 945 N N . VAL A 1 134 ? -37.223 77.898 38.026 1.00 120.62 134 VAL A N 1
ATOM 946 C CA . VAL A 1 134 ? -37.420 79.221 37.425 1.00 120.41 134 VAL A CA 1
ATOM 947 C C . VAL A 1 134 ? -38.920 79.407 37.139 1.00 120.06 134 VAL A C 1
ATOM 948 O O . VAL A 1 134 ? -39.386 80.528 36.910 1.00 120.17 134 VAL A O 1
ATOM 952 N N . GLU A 1 135 ? -39.665 78.300 37.164 1.00 118.66 135 GLU A N 1
ATOM 953 C CA . GLU A 1 135 ? -41.106 78.296 36.907 1.00 116.39 135 GLU A CA 1
ATOM 954 C C . GLU A 1 135 ? -41.401 78.855 35.517 1.00 114.29 135 GLU A C 1
ATOM 955 O O . GLU A 1 135 ? -41.679 80.046 35.347 1.00 113.22 135 GLU A O 1
ATOM 961 N N . GLY A 1 136 ? -41.335 77.969 34.527 1.00 112.32 136 GLY A N 1
ATOM 962 C CA . GLY A 1 136 ? -41.572 78.349 33.146 1.00 108.93 136 GLY A CA 1
ATOM 963 C C . GLY A 1 136 ? -40.421 77.855 32.282 1.00 106.81 136 GLY A C 1
ATOM 964 O O . GLY A 1 136 ? -40.456 77.975 31.058 1.00 106.31 136 GLY A O 1
ATOM 965 N N . ASP A 1 137 ? -39.399 77.294 32.929 1.00 104.73 137 ASP A N 1
ATOM 966 C CA . ASP A 1 137 ? -38.226 76.778 32.237 1.00 101.85 137 ASP A CA 1
ATOM 967 C C . ASP A 1 137 ? -38.604 75.567 31.399 1.00 98.64 137 ASP A C 1
ATOM 968 O O . ASP A 1 137 ? -38.639 75.633 30.171 1.00 98.54 137 ASP A O 1
ATOM 973 N N . VAL A 1 138 ? -38.887 74.460 32.075 1.00 95.42 138 VAL A N 1
ATOM 974 C CA . VAL A 1 138 ? -39.259 73.221 31.402 1.00 92.31 138 VAL A CA 1
ATOM 975 C C . VAL A 1 138 ? -40.761 73.177 31.138 1.00 88.90 138 VAL A C 1
ATOM 976 O O . VAL A 1 138 ? -41.547 72.788 32.004 1.00 89.05 138 VAL A O 1
ATOM 980 N N . ASP A 1 139 ? -41.147 73.570 29.930 1.00 84.19 139 ASP A N 1
ATOM 981 C CA . ASP A 1 139 ? -42.544 73.589 29.526 1.00 79.97 139 ASP A CA 1
ATOM 982 C C . ASP A 1 139 ? -42.750 72.762 28.263 1.00 77.35 139 ASP A C 1
ATOM 983 O O . ASP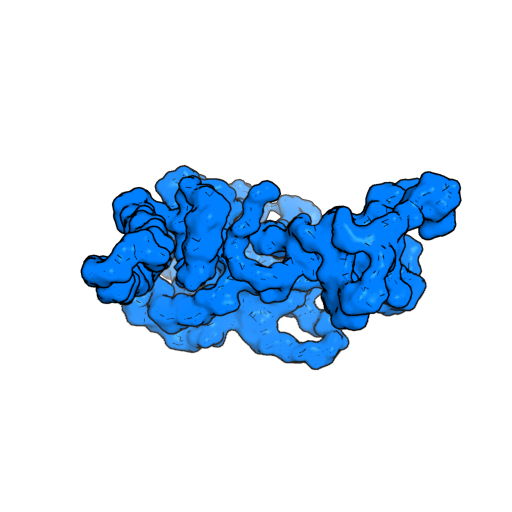 A 1 139 ? -42.307 73.139 27.184 1.00 78.36 139 ASP A O 1
ATOM 988 N N . PRO A 1 140 ? -43.441 71.617 28.383 1.00 75.02 140 PRO A N 1
ATOM 989 C CA . PRO A 1 140 ? -43.707 70.727 27.248 1.00 73.43 140 PRO A CA 1
ATOM 990 C C . PRO A 1 140 ? -44.556 71.384 26.164 1.00 72.66 140 PRO A C 1
ATOM 991 O O . PRO A 1 140 ? -44.188 71.381 24.986 1.00 72.63 140 PRO A O 1
ATOM 995 N N . ILE A 1 141 ? -45.688 71.950 26.572 1.00 70.85 141 ILE A N 1
ATOM 996 C CA . ILE A 1 141 ? -46.588 72.622 25.644 1.00 69.39 141 ILE A CA 1
ATOM 997 C C . ILE A 1 141 ? -45.828 73.511 24.666 1.00 68.46 141 ILE A C 1
ATOM 998 O O . ILE A 1 141 ? -46.117 73.506 23.471 1.00 70.32 141 ILE A O 1
ATOM 1003 N N . ARG A 1 142 ? -44.856 74.267 25.164 1.00 65.49 142 ARG A N 1
ATOM 1004 C CA . ARG A 1 142 ? -44.092 75.138 24.290 1.00 61.38 142 ARG A CA 1
ATOM 1005 C C . ARG A 1 142 ? -43.383 74.312 23.227 1.00 59.79 142 ARG A C 1
ATOM 1006 O O . ARG A 1 142 ? -43.608 74.496 22.030 1.00 59.50 142 ARG A O 1
ATOM 1014 N N . ASP A 1 143 ? -42.530 73.396 23.682 1.00 59.08 143 ASP A N 1
ATOM 1015 C CA . ASP A 1 143 ? -41.745 72.520 22.806 1.00 58.83 143 ASP A CA 1
ATOM 1016 C C . ASP A 1 143 ? -42.615 71.735 21.830 1.00 57.24 143 ASP A C 1
ATOM 1017 O O . ASP A 1 143 ? -42.231 71.499 20.679 1.00 55.67 143 ASP A O 1
ATOM 1022 N N . LEU A 1 144 ? -43.778 71.315 22.314 1.00 54.60 144 LEU A N 1
ATOM 1023 C CA . LEU A 1 144 ? -44.721 70.567 21.498 1.00 53.53 144 LEU A CA 1
ATOM 1024 C C .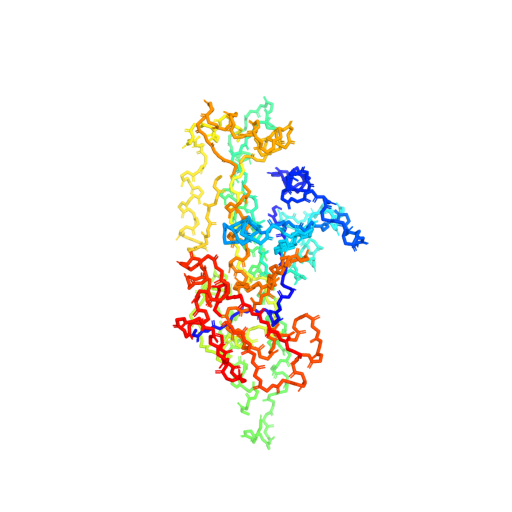 LEU A 1 144 ? -45.117 71.374 20.267 1.00 54.27 144 LEU A C 1
ATOM 1025 O O . LEU A 1 144 ? -45.201 70.832 19.163 1.00 56.01 144 LEU A O 1
ATOM 1030 N N . SER A 1 145 ? -45.377 72.663 20.466 1.00 52.13 145 SER A N 1
ATOM 1031 C CA . SER A 1 145 ? -45.774 73.534 19.376 1.00 50.05 145 SER A CA 1
ATOM 1032 C C . SER A 1 145 ? -44.595 73.854 18.455 1.00 48.71 145 SER A C 1
ATOM 1033 O O . SER A 1 145 ? -44.749 73.947 17.238 1.00 46.81 145 SER A O 1
ATOM 1036 N N . ILE A 1 146 ? -43.413 74.009 19.036 1.00 49.69 146 ILE A N 1
ATOM 1037 C CA . ILE A 1 146 ? -42.209 74.305 18.258 1.00 50.79 146 ILE A CA 1
ATOM 1038 C C . ILE A 1 146 ? -42.025 73.313 17.113 1.00 51.16 146 ILE A C 1
ATOM 1039 O O . ILE A 1 146 ? -42.031 73.687 15.935 1.00 50.61 146 ILE A O 1
ATOM 1044 N N . ILE A 1 147 ? -41.845 72.045 17.477 1.00 50.57 147 ILE A N 1
ATOM 1045 C CA . ILE A 1 147 ? -41.649 70.974 16.506 1.00 49.46 147 ILE A CA 1
ATOM 1046 C C . ILE A 1 147 ? -42.680 71.046 15.383 1.00 48.88 147 ILE A C 1
ATOM 1047 O O . ILE A 1 147 ? -42.320 71.059 14.205 1.00 49.03 147 ILE A O 1
ATOM 1052 N N . VAL A 1 148 ? -43.956 71.124 15.734 1.00 48.70 148 VAL A N 1
ATOM 1053 C CA . VAL A 1 148 ? -44.987 71.206 14.710 1.00 47.96 148 VAL A CA 1
ATOM 1054 C C . VAL A 1 148 ? -44.672 72.334 13.734 1.00 48.31 148 VAL A C 1
ATOM 1055 O O . VAL A 1 148 ? -44.508 72.108 12.534 1.00 47.29 148 VAL A O 1
ATOM 1059 N N . ASP A 1 149 ? -44.596 73.553 14.264 1.00 48.79 149 ASP A N 1
ATOM 1060 C CA . ASP A 1 149 ? -44.328 74.738 13.454 1.00 48.06 149 ASP A CA 1
ATOM 1061 C C . ASP A 1 149 ? -43.080 74.565 12.612 1.00 44.74 149 ASP A C 1
ATOM 1062 O O . ASP A 1 149 ? -43.042 74.988 11.451 1.00 44.53 149 ASP A O 1
ATOM 1067 N N . GLU A 1 150 ? -42.056 73.945 13.185 1.00 39.31 150 GLU A N 1
ATOM 1068 C CA . GLU A 1 150 ? -40.841 73.716 12.422 1.00 38.29 150 GLU A CA 1
ATOM 1069 C C . GLU A 1 150 ? -41.215 72.804 11.258 1.00 38.24 150 GLU A C 1
ATOM 1070 O O . GLU A 1 150 ? -40.897 73.107 10.108 1.00 40.36 150 GLU A O 1
ATOM 1076 N N . LEU A 1 151 ? -41.918 71.709 11.540 1.00 35.82 151 LEU A N 1
ATOM 1077 C CA . LEU A 1 151 ? -42.284 70.802 10.461 1.00 37.06 151 LEU A CA 1
ATOM 1078 C C . LEU A 1 151 ? -43.115 71.511 9.395 1.00 39.16 151 LEU A C 1
ATOM 1079 O O . LEU A 1 151 ? -42.832 71.410 8.198 1.00 37.88 151 LEU A O 1
ATOM 1084 N N . LEU A 1 152 ? -44.130 72.246 9.829 1.00 41.19 152 LEU A N 1
ATOM 1085 C CA . LEU A 1 152 ? -44.982 72.971 8.895 1.00 43.51 152 LEU A CA 1
ATOM 1086 C C . LEU A 1 152 ? -44.167 73.902 8.004 1.00 46.10 152 LEU A C 1
ATOM 1087 O O . LEU A 1 152 ? -44.363 73.924 6.783 1.00 48.16 152 LEU A O 1
ATOM 1092 N N . ILE A 1 153 ? -43.252 74.666 8.595 1.00 45.01 153 ILE A N 1
ATOM 1093 C CA . ILE A 1 153 ? -42.453 75.561 7.783 1.00 46.07 153 ILE A CA 1
ATOM 1094 C C . ILE A 1 153 ? -41.731 74.796 6.691 1.00 45.26 153 ILE A C 1
ATOM 1095 O O . ILE A 1 153 ? -41.841 75.143 5.507 1.00 43.93 153 ILE A O 1
ATOM 1100 N N . LYS A 1 154 ? -40.993 73.760 7.074 1.00 42.23 154 LYS A N 1
ATOM 1101 C CA . LYS A 1 154 ? -40.292 72.963 6.076 1.00 43.18 154 LYS A CA 1
ATOM 1102 C C . LYS A 1 154 ? -41.206 72.572 4.916 1.00 42.60 154 LYS A C 1
ATOM 1103 O O . LYS A 1 154 ? -41.006 73.016 3.790 1.00 40.07 154 LYS A O 1
ATOM 1109 N N . ASP A 1 155 ? -42.212 71.749 5.191 1.00 42.63 155 ASP A N 1
ATOM 1110 C CA . ASP A 1 155 ? -43.124 71.336 4.136 1.00 44.58 155 ASP A CA 1
ATOM 1111 C C . ASP A 1 155 ? -43.661 72.518 3.359 1.00 44.59 155 ASP A C 1
ATOM 1112 O O . ASP A 1 155 ? -43.829 72.448 2.143 1.00 44.44 155 ASP A O 1
ATOM 1117 N N . ALA A 1 156 ? -43.930 73.605 4.071 1.00 45.55 156 ALA A N 1
ATOM 1118 C CA . ALA A 1 156 ? -44.444 74.819 3.458 1.00 44.30 156 ALA A CA 1
ATOM 1119 C C . ALA A 1 156 ? -43.441 75.328 2.450 1.00 45.15 156 ALA A C 1
ATOM 1120 O O . ALA A 1 156 ? -43.775 75.599 1.295 1.00 44.06 156 ALA A O 1
ATOM 1122 N N . GLU A 1 157 ? -42.197 75.457 2.895 1.00 46.81 157 GLU A N 1
ATOM 1123 C CA . GLU A 1 157 ? -41.139 75.910 2.011 1.00 48.06 157 GLU A CA 1
ATOM 1124 C C . GLU A 1 157 ? -41.002 74.929 0.855 1.00 48.15 157 GLU A C 1
ATOM 1125 O O . GLU A 1 157 ? -41.038 75.340 -0.296 1.00 49.48 157 GLU A O 1
ATOM 1131 N N . PHE A 1 158 ? -40.878 73.638 1.150 1.00 48.30 158 PHE A N 1
ATOM 1132 C CA . PHE A 1 158 ? -40.745 72.652 0.096 1.00 47.28 158 PHE A CA 1
ATOM 1133 C C . PHE A 1 158 ? -41.810 72.814 -0.960 1.00 47.22 158 PHE A C 1
ATOM 1134 O O . PHE A 1 158 ? -41.521 72.826 -2.145 1.00 47.25 158 PHE A O 1
ATOM 1142 N N . VAL A 1 159 ? -43.053 72.919 -0.521 1.00 49.41 159 VAL A N 1
ATOM 1143 C CA . VAL A 1 159 ? -44.159 73.079 -1.451 1.00 52.42 159 VAL A CA 1
ATOM 1144 C C . VAL A 1 159 ? -43.942 74.347 -2.265 1.00 53.96 159 VAL A C 1
ATOM 1145 O O . VAL A 1 159 ? -43.930 74.315 -3.498 1.00 54.20 159 VAL A O 1
ATOM 1149 N N . GLU A 1 160 ? -43.769 75.463 -1.561 1.00 55.48 160 GLU A N 1
ATOM 1150 C CA . GLU A 1 160 ? -43.535 76.769 -2.187 1.00 57.62 160 GLU A CA 1
ATOM 1151 C C . GLU A 1 160 ? -42.571 76.622 -3.369 1.00 55.87 160 GLU A C 1
ATOM 1152 O O . GLU A 1 160 ? -42.891 77.008 -4.497 1.00 54.09 160 GLU A O 1
ATOM 1158 N N . LYS A 1 161 ? -41.400 76.052 -3.100 1.00 54.24 161 LYS A N 1
ATOM 1159 C CA . LYS A 1 161 ? -40.394 75.858 -4.128 1.00 54.74 161 LYS A CA 1
ATOM 1160 C C . LYS A 1 161 ? -40.897 74.940 -5.220 1.00 54.80 161 LYS A C 1
ATOM 1161 O O . LYS A 1 161 ? -40.882 75.285 -6.399 1.00 54.66 161 LYS A O 1
ATOM 1167 N N . HIS A 1 162 ? -41.346 73.758 -4.829 1.00 56.14 162 HIS A N 1
ATOM 1168 C CA . HIS A 1 162 ? -41.852 72.795 -5.808 1.00 57.14 162 HIS A CA 1
ATOM 1169 C C . HIS A 1 162 ? -42.974 73.422 -6.634 1.00 59.14 162 HIS A C 1
ATOM 1170 O O . HIS A 1 162 ? -43.038 73.247 -7.854 1.00 57.27 162 HIS A O 1
ATOM 1177 N N . LEU A 1 163 ? -43.852 74.157 -5.956 1.00 62.58 163 LEU A N 1
ATOM 1178 C CA . LEU A 1 163 ? -44.968 74.835 -6.610 1.00 66.21 163 LEU A CA 1
ATOM 1179 C C . LEU A 1 163 ? -44.405 75.873 -7.574 1.00 70.50 163 LEU A C 1
ATOM 1180 O O . LEU A 1 163 ? -44.943 76.089 -8.660 1.00 71.63 163 LEU A O 1
ATOM 1185 N N . GLU A 1 164 ? -43.319 76.517 -7.162 1.00 74.43 164 GLU A N 1
ATOM 1186 C CA . GLU A 1 164 ? -42.661 77.508 -8.000 1.00 79.69 164 GLU A CA 1
ATOM 1187 C C . GLU A 1 164 ? -42.198 76.820 -9.283 1.00 81.45 164 GLU A C 1
ATOM 1188 O O . GLU A 1 164 ? -42.277 77.391 -10.368 1.00 82.06 164 GLU A O 1
ATOM 1194 N N . GLY A 1 165 ? -41.718 75.587 -9.148 1.00 83.47 165 GLY A N 1
ATOM 1195 C CA . GLY A 1 165 ? -41.239 74.842 -10.300 1.00 86.65 165 GLY A CA 1
ATOM 1196 C C . GLY A 1 165 ? -42.308 74.506 -11.323 1.00 88.85 165 GLY A C 1
ATOM 1197 O O . GLY A 1 165 ? -42.061 74.523 -12.534 1.00 89.52 165 GLY A O 1
ATOM 1198 N N . LEU A 1 166 ? -43.505 74.200 -10.837 1.00 90.70 166 LEU A N 1
ATOM 1199 C CA . LEU A 1 166 ? -44.614 73.860 -11.715 1.00 92.30 166 LEU A CA 1
ATOM 1200 C C . LEU A 1 166 ? -45.213 75.075 -12.409 1.00 93.44 166 LEU A C 1
ATOM 1201 O O . LEU A 1 166 ? -45.874 74.935 -13.432 1.00 93.43 166 LEU A O 1
ATOM 1206 N N . ARG A 1 167 ? -44.994 76.264 -11.856 1.00 95.56 167 ARG A N 1
ATOM 1207 C CA . ARG A 1 167 ? -45.534 77.472 -12.473 1.00 98.60 167 ARG A CA 1
ATOM 1208 C C . ARG A 1 167 ? -44.797 77.731 -13.785 1.00 100.30 167 ARG A C 1
ATOM 1209 O O . ARG A 1 167 ? -45.336 78.341 -14.714 1.00 100.11 167 ARG A O 1
ATOM 1217 N N . LYS A 1 168 ? -43.555 77.257 -13.855 1.00 101.71 168 LYS A N 1
ATOM 1218 C CA . LYS A 1 168 ? -42.739 77.408 -15.058 1.00 103.17 168 LYS A CA 1
ATOM 1219 C C . LYS A 1 168 ? -43.481 76.778 -16.239 1.00 105.02 168 LYS A C 1
ATOM 1220 O O . LYS A 1 168 ? -44.120 77.480 -17.033 1.00 105.43 168 LYS A O 1
ATOM 1226 N N . ILE A 1 169 ? -43.398 75.453 -16.344 1.00 105.72 169 ILE A N 1
ATOM 1227 C CA . ILE A 1 169 ? -44.047 74.716 -17.420 1.00 106.05 169 ILE A CA 1
ATOM 1228 C C . ILE A 1 169 ? -45.566 74.833 -17.341 1.00 106.11 169 ILE A C 1
ATOM 1229 O O . ILE A 1 169 ? -46.247 73.847 -17.076 1.00 105.78 169 ILE A O 1
ATOM 1234 N N . THR A 1 170 ? -46.095 76.034 -17.556 1.00 107.79 170 THR A N 1
ATOM 1235 C CA . THR A 1 170 ? -47.546 76.251 -17.525 1.00 110.26 170 THR A CA 1
ATOM 1236 C C . THR A 1 170 ? -47.917 77.366 -18.506 1.00 113.07 170 THR A C 1
ATOM 1237 O O . THR A 1 170 ? -49.056 77.851 -18.523 1.00 112.92 170 THR A O 1
ATOM 1241 N N . SER A 1 171 ? -46.943 77.769 -19.321 1.00 115.98 171 SER A N 1
ATOM 1242 C CA . SER A 1 171 ? -47.148 78.808 -20.326 1.00 117.98 171 SER A CA 1
ATOM 1243 C C . SER A 1 171 ? -48.103 78.295 -21.409 1.00 120.17 171 SER A C 1
ATOM 1244 O O . SER A 1 171 ? -47.970 77.166 -21.890 1.00 119.94 171 SER A O 1
ATOM 1247 N N . ARG A 1 172 ? -49.069 79.131 -21.786 1.00 122.21 172 ARG A N 1
ATOM 1248 C CA . ARG A 1 172 ? -50.067 78.764 -22.791 1.00 123.66 172 ARG A CA 1
ATOM 1249 C C . ARG A 1 172 ? -49.493 78.624 -24.203 1.00 124.62 172 ARG A C 1
ATOM 1250 O O . ARG A 1 172 ? -48.280 78.508 -24.377 1.00 125.60 172 ARG A O 1
ATOM 1258 N N . GLY A 1 173 ? -50.371 78.643 -25.205 1.00 124.49 173 GLY A N 1
ATOM 1259 C CA . GLY A 1 173 ? -49.940 78.496 -26.585 1.00 123.55 173 GLY A CA 1
ATOM 1260 C C . GLY A 1 173 ? -49.802 77.018 -26.898 1.00 123.66 173 GLY A C 1
ATOM 1261 O O . GLY A 1 173 ? -48.902 76.358 -26.375 1.00 123.95 173 GLY A O 1
ATOM 1262 N N . ALA A 1 174 ? -50.683 76.495 -27.750 1.00 123.53 174 ALA A N 1
ATOM 1263 C CA . ALA A 1 174 ? -50.677 75.075 -28.105 1.00 123.22 174 ALA A CA 1
ATOM 1264 C C . ALA A 1 174 ? -50.783 74.271 -26.805 1.00 123.09 174 ALA A C 1
ATOM 1265 O O . ALA A 1 174 ? -50.250 73.162 -26.691 1.00 123.17 174 ALA A O 1
ATOM 1267 N N . ASN A 1 175 ? -51.479 74.859 -25.829 1.00 122.55 175 ASN A N 1
ATOM 1268 C CA . ASN A 1 175 ? -51.688 74.260 -24.511 1.00 121.18 175 ASN A CA 1
ATOM 1269 C C . ASN A 1 175 ? -53.092 73.659 -24.367 1.00 119.98 175 ASN A C 1
ATOM 1270 O O . ASN A 1 175 ? -53.853 73.591 -25.338 1.00 118.48 175 ASN A O 1
ATOM 1275 N N . THR A 1 176 ? -53.421 73.231 -23.148 1.00 118.64 176 THR A N 1
ATOM 1276 C CA . THR A 1 176 ? -54.722 72.622 -22.830 1.00 116.67 176 THR A CA 1
ATOM 1277 C C . THR A 1 176 ? -54.800 71.207 -23.435 1.00 117.54 176 THR A C 1
ATOM 1278 O O . THR A 1 176 ? -55.748 70.445 -23.176 1.00 116.84 176 THR A O 1
ATOM 1282 N N . LEU A 1 177 ? -53.790 70.862 -24.235 1.00 117.36 177 LEU A N 1
ATOM 1283 C CA . LEU A 1 177 ? -53.698 69.555 -24.892 1.00 116.47 177 LEU A CA 1
ATOM 1284 C C . LEU A 1 177 ? -53.021 68.545 -23.964 1.00 115.94 177 LEU A C 1
ATOM 1285 O O . LEU A 1 177 ? -53.205 67.333 -24.098 1.00 114.27 177 LEU A O 1
ATOM 1290 N N . GLU A 1 178 ? -52.249 69.056 -23.013 1.00 116.25 178 GLU A N 1
ATOM 1291 C CA . GLU A 1 178 ? -51.543 68.198 -22.081 1.00 116.71 178 GLU A CA 1
ATOM 1292 C C . GLU A 1 178 ? -51.155 68.983 -20.839 1.00 117.61 178 GLU A C 1
ATOM 1293 O O . GLU A 1 178 ? -50.870 68.412 -19.784 1.00 116.66 178 GLU A O 1
ATOM 1307 N N . LYS A 1 180 ? -53.136 71.015 -19.208 1.00 115.83 180 LYS A N 1
ATOM 1308 C CA . LYS A 1 180 ? -54.265 70.913 -18.286 1.00 113.05 180 LYS A CA 1
ATOM 1309 C C . LYS A 1 180 ? -54.077 69.741 -17.324 1.00 111.96 180 LYS A C 1
ATOM 1310 O O . LYS A 1 180 ? -54.621 69.739 -16.217 1.00 111.88 180 LYS A O 1
ATOM 1316 N N . ALA A 1 181 ? -53.313 68.741 -17.753 1.00 110.19 181 ALA A N 1
ATOM 1317 C CA . ALA A 1 181 ? -53.056 67.578 -16.916 1.00 108.13 181 ALA A CA 1
ATOM 1318 C C . ALA A 1 181 ? -52.224 68.016 -15.723 1.00 106.54 181 ALA A C 1
ATOM 1319 O O . ALA A 1 181 ? -52.605 67.814 -14.571 1.00 105.94 181 ALA A O 1
ATOM 1321 N N . LYS A 1 182 ? -51.084 68.627 -16.018 1.00 104.55 182 LYS A N 1
ATOM 1322 C CA . LYS A 1 182 ? -50.181 69.098 -14.983 1.00 102.76 182 LYS A CA 1
ATOM 1323 C C . LYS A 1 182 ? -50.767 70.273 -14.203 1.00 100.86 182 LYS A C 1
ATOM 1324 O O . LYS A 1 182 ? -50.402 70.493 -13.049 1.00 101.15 182 LYS A O 1
ATOM 1330 N N . LYS A 1 183 ? -51.676 71.021 -14.823 1.00 98.32 183 LYS A N 1
ATOM 1331 C CA . LYS A 1 183 ? -52.296 72.163 -14.150 1.00 96.50 183 LYS A CA 1
ATOM 1332 C C . LYS A 1 183 ? -53.137 71.707 -12.957 1.00 93.92 183 LYS A C 1
ATOM 1333 O O . LYS A 1 183 ? -53.081 72.305 -11.882 1.00 93.73 183 LYS A O 1
ATOM 1339 N N . GLU A 1 184 ? -53.923 70.652 -13.157 1.00 91.33 184 GLU A N 1
ATOM 1340 C CA . GLU A 1 184 ? -54.764 70.106 -12.095 1.00 88.32 184 GLU A CA 1
ATOM 1341 C C . GLU A 1 184 ? -53.866 69.822 -10.891 1.00 85.10 184 GLU A C 1
ATOM 1342 O O . GLU A 1 184 ? -54.266 70.016 -9.746 1.00 84.02 184 GLU A O 1
ATOM 1348 N N . GLU A 1 185 ? -52.645 69.372 -11.169 1.00 80.71 185 GLU A N 1
ATOM 1349 C CA . GLU A 1 185 ? -51.674 69.052 -10.129 1.00 77.11 185 GLU A CA 1
ATOM 1350 C C . GLU A 1 185 ? -51.269 70.314 -9.378 1.00 75.55 185 GLU A C 1
ATOM 1351 O O . GLU A 1 185 ? -51.125 70.314 -8.153 1.00 74.07 185 GLU A O 1
ATOM 1357 N N . GLN A 1 186 ? -51.076 71.390 -10.132 1.00 74.64 186 GLN A N 1
ATOM 1358 C CA . GLN A 1 186 ? -50.683 72.669 -9.562 1.00 72.04 186 GLN A CA 1
ATOM 1359 C C . GLN A 1 186 ? -51.805 73.212 -8.684 1.00 69.31 186 GLN A C 1
ATOM 1360 O O . GLN A 1 186 ? -51.552 73.811 -7.643 1.00 71.29 186 GLN A O 1
ATOM 1366 N N . ALA A 1 187 ? -53.047 72.993 -9.099 1.00 64.57 187 ALA A N 1
ATOM 1367 C CA . ALA A 1 187 ? -54.180 73.471 -8.321 1.00 62.00 187 ALA A CA 1
ATOM 1368 C C . ALA A 1 187 ? -54.213 72.743 -6.973 1.00 62.27 187 ALA A C 1
ATOM 1369 O O . ALA A 1 187 ? -54.579 73.328 -5.946 1.00 61.69 187 ALA A O 1
ATOM 1371 N N . ILE A 1 188 ? -53.822 71.469 -6.989 1.00 58.97 188 ILE A N 1
ATOM 1372 C CA . ILE A 1 188 ? -53.797 70.637 -5.796 1.00 54.80 188 ILE A CA 1
ATOM 1373 C C . ILE A 1 188 ? -52.613 71.017 -4.915 1.00 54.03 188 ILE A C 1
ATOM 1374 O O . ILE A 1 188 ? -52.772 71.227 -3.711 1.00 50.16 188 ILE A O 1
ATOM 1379 N N . ILE A 1 189 ? -51.425 71.102 -5.507 1.00 53.77 189 ILE A N 1
ATOM 1380 C CA . ILE A 1 189 ? -50.263 71.484 -4.730 1.00 55.47 189 ILE A CA 1
ATOM 1381 C C . ILE A 1 189 ? -50.597 72.796 -4.035 1.00 57.58 189 ILE A C 1
ATOM 1382 O O . ILE A 1 189 ? -50.156 73.054 -2.914 1.00 57.85 189 ILE A O 1
ATOM 1387 N N . GLU A 1 190 ? -51.382 73.621 -4.719 1.00 59.15 190 GLU A N 1
ATOM 1388 C CA . GLU A 1 190 ? -51.795 74.911 -4.193 1.00 60.84 190 GLU A CA 1
ATOM 1389 C C . GLU A 1 190 ? -52.545 74.712 -2.878 1.00 59.15 190 GLU A C 1
ATOM 1390 O O . GLU A 1 190 ? -52.271 75.393 -1.889 1.00 58.69 190 GLU A O 1
ATOM 1396 N N . LYS A 1 191 ? -53.497 73.782 -2.877 1.00 58.06 191 LYS A N 1
ATOM 1397 C CA . LYS A 1 191 ? -54.277 73.478 -1.680 1.00 55.31 191 LYS A CA 1
ATOM 1398 C C . LYS A 1 191 ? -53.362 72.944 -0.585 1.00 53.01 191 LYS A C 1
ATOM 1399 O O . LYS A 1 191 ? -53.521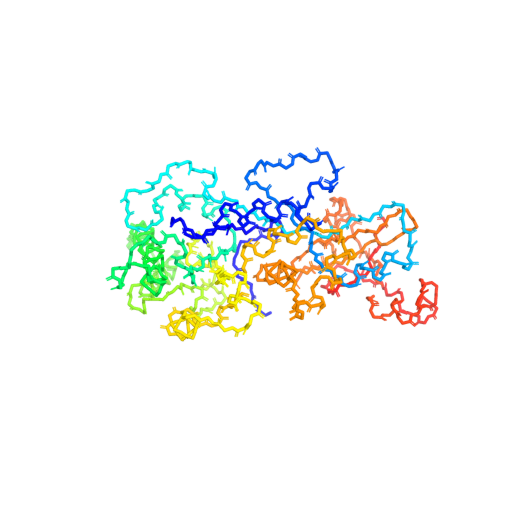 73.289 0.581 1.00 51.00 191 LYS A O 1
ATOM 1405 N N . VAL A 1 192 ? -52.415 72.088 -0.969 1.00 50.87 192 VAL A N 1
ATOM 1406 C CA . VAL A 1 192 ? -51.462 71.511 -0.018 1.00 48.06 192 VAL A CA 1
ATOM 1407 C C . VAL A 1 192 ? -50.756 72.654 0.709 1.00 50.16 192 VAL A C 1
ATOM 1408 O O . VAL A 1 192 ? -50.560 72.597 1.926 1.00 51.21 192 VAL A O 1
ATOM 1412 N N . TYR A 1 193 ? -50.370 73.682 -0.045 1.00 50.52 193 TYR A N 1
ATOM 1413 C CA . TYR A 1 193 ? -49.696 74.837 0.521 1.00 52.01 193 TYR A CA 1
ATOM 1414 C C . TYR A 1 193 ? -50.708 75.559 1.393 1.00 54.23 193 TYR A C 1
ATOM 1415 O O . TYR A 1 193 ? -50.476 75.789 2.581 1.00 56.60 193 TYR A O 1
ATOM 1424 N N . GLN A 1 194 ? -51.830 75.921 0.781 1.00 56.33 194 GLN A N 1
ATOM 1425 C CA . GLN A 1 194 ? -52.930 76.588 1.472 1.00 59.54 194 GLN A CA 1
ATOM 1426 C C . GLN A 1 194 ? -53.097 75.986 2.866 1.00 58.91 194 GLN A C 1
ATOM 1427 O O . GLN A 1 194 ? -53.132 76.705 3.858 1.00 58.97 194 GLN A O 1
ATOM 1433 N N . TYR A 1 195 ? -53.202 74.659 2.922 1.00 57.68 195 TYR A N 1
ATOM 1434 C CA . TYR A 1 195 ? -53.388 73.940 4.182 1.00 55.35 195 TYR A CA 1
ATOM 1435 C C . TYR A 1 195 ? -52.221 74.197 5.121 1.00 54.69 195 TYR A C 1
ATOM 1436 O O . TYR A 1 195 ? -52.398 74.733 6.211 1.00 54.58 195 TYR A O 1
ATOM 1445 N N . LEU A 1 196 ? -51.027 73.812 4.684 1.00 55.28 196 LEU A N 1
ATOM 1446 C CA . LEU A 1 196 ? -49.816 73.970 5.482 1.00 55.52 196 LEU A CA 1
ATOM 1447 C C . LEU A 1 196 ? -49.647 75.373 6.043 1.00 56.53 196 LEU A C 1
ATOM 1448 O O . LEU A 1 196 ? -49.072 75.560 7.118 1.00 57.11 196 LEU A O 1
ATOM 1453 N N . THR A 1 197 ? -50.159 76.359 5.323 1.00 56.84 197 THR A N 1
ATOM 1454 C CA . THR A 1 197 ? -50.028 77.729 5.762 1.00 57.49 197 THR A CA 1
ATOM 1455 C C . THR A 1 197 ? -51.281 78.324 6.403 1.00 59.10 197 THR A C 1
ATOM 1456 O O . THR A 1 197 ? -51.224 78.832 7.522 1.00 60.07 197 THR A O 1
ATOM 1460 N N . GLU A 1 198 ? -52.403 78.271 5.695 1.00 59.64 198 GLU A N 1
ATOM 1461 C CA . GLU A 1 198 ? -53.654 78.806 6.214 1.00 60.33 198 GLU A CA 1
ATOM 1462 C C . GLU A 1 198 ? -54.132 77.976 7.398 1.00 59.15 198 GLU A C 1
ATOM 1463 O O . GLU A 1 198 ? -54.023 78.390 8.554 1.00 60.25 198 GLU A O 1
ATOM 1469 N N . THR A 1 199 ? -54.659 76.796 7.099 1.00 56.43 199 THR A N 1
ATOM 1470 C CA . THR A 1 199 ? -55.170 75.902 8.122 1.00 53.43 199 THR A CA 1
ATOM 1471 C C . THR A 1 199 ? -54.152 75.688 9.234 1.00 51.10 199 THR A C 1
ATOM 1472 O O . THR A 1 199 ? -54.527 75.433 10.378 1.00 50.92 199 THR A O 1
ATOM 1476 N N . LYS A 1 200 ? -52.869 75.794 8.887 1.00 50.10 200 LYS A N 1
ATOM 1477 C CA . LYS A 1 200 ? -51.774 75.624 9.840 1.00 49.41 200 LYS A CA 1
ATOM 1478 C C . LYS A 1 200 ? -51.780 74.300 10.603 1.00 49.96 200 LYS A C 1
ATOM 1479 O O . LYS A 1 200 ? -51.503 74.265 11.808 1.00 47.59 200 LYS A O 1
ATOM 1485 N N . GLN A 1 201 ? -52.095 73.216 9.894 1.00 51.81 201 GLN A N 1
ATOM 1486 C CA . GLN A 1 201 ? -52.127 71.865 10.475 1.00 53.05 201 GLN A CA 1
ATOM 1487 C C . GLN A 1 201 ? -51.384 70.837 9.611 1.00 51.23 201 GLN A C 1
ATOM 1488 O O . GLN A 1 201 ? -51.341 70.960 8.386 1.00 53.02 201 GLN A O 1
ATOM 1494 N N . PRO A 1 202 ? -50.792 69.809 10.243 1.00 48.17 202 PRO A N 1
ATOM 1495 C CA . PRO A 1 202 ? -50.066 68.789 9.485 1.00 46.97 202 PRO A CA 1
ATOM 1496 C C . PRO A 1 202 ? -50.915 68.191 8.375 1.00 47.03 202 PRO A C 1
ATOM 1497 O O . PRO A 1 202 ? -52.078 67.846 8.578 1.00 49.59 202 PRO A O 1
ATOM 1501 N N . ILE A 1 203 ? -50.315 68.086 7.193 1.00 47.12 203 ILE A N 1
ATOM 1502 C CA . ILE A 1 203 ? -50.989 67.573 6.001 1.00 47.46 203 ILE A CA 1
ATOM 1503 C C . ILE A 1 203 ? -51.697 66.226 6.220 1.00 48.26 203 ILE A C 1
ATOM 1504 O O . ILE A 1 203 ? -52.739 65.951 5.609 1.00 44.69 203 ILE A O 1
ATOM 1509 N N . ARG A 1 204 ? -51.149 65.394 7.101 1.00 47.90 204 ARG A N 1
ATOM 1510 C CA . ARG A 1 204 ? -51.753 64.098 7.351 1.00 46.64 204 ARG A CA 1
ATOM 1511 C C . ARG A 1 204 ? -53.145 64.242 7.961 1.00 47.19 204 ARG A C 1
ATOM 1512 O O . ARG A 1 204 ? -53.886 63.262 8.070 1.00 46.87 204 ARG A O 1
ATOM 1520 N N . LYS A 1 205 ? -53.504 65.464 8.344 1.00 46.18 205 LYS A N 1
ATOM 1521 C CA . LYS A 1 205 ? -54.800 65.716 8.961 1.00 47.14 205 LYS A CA 1
ATOM 1522 C C . LYS A 1 205 ? -55.871 66.262 8.025 1.00 47.04 205 LYS A C 1
ATOM 1523 O O . LYS A 1 205 ? -57.048 66.322 8.387 1.00 48.12 205 LYS A O 1
ATOM 1529 N N . GLY A 1 206 ? -55.468 66.659 6.827 1.00 47.63 206 GLY A N 1
ATOM 1530 C CA . GLY A 1 206 ? -56.430 67.195 5.888 1.00 46.20 206 GLY A CA 1
ATOM 1531 C C . GLY A 1 206 ? -57.365 66.115 5.402 1.00 47.56 206 GLY A C 1
ATOM 1532 O O . GLY A 1 206 ? -57.175 64.934 5.687 1.00 47.84 206 GLY A O 1
ATOM 1533 N N . ASP A 1 207 ? -58.390 66.533 4.671 1.00 51.14 207 ASP A N 1
ATOM 1534 C CA . ASP A 1 207 ? -59.375 65.626 4.104 1.00 52.04 207 ASP A CA 1
ATOM 1535 C C . ASP A 1 207 ? -59.105 65.634 2.606 1.00 52.51 207 ASP A C 1
ATOM 1536 O O . ASP A 1 207 ? -59.676 66.435 1.868 1.00 54.41 207 ASP A O 1
ATOM 1541 N N . TRP A 1 208 ? -58.224 64.744 2.162 1.00 49.22 208 TRP A N 1
ATOM 1542 C CA . TRP A 1 208 ? -57.877 64.681 0.753 1.00 46.89 208 TRP A CA 1
ATOM 1543 C C . TRP A 1 208 ? -58.529 63.504 0.064 1.00 47.86 208 TRP A C 1
ATOM 1544 O O . TRP A 1 208 ? -58.994 62.573 0.718 1.00 48.76 208 TRP A O 1
ATOM 1555 N N . SER A 1 209 ? -58.553 63.558 -1.262 1.00 47.50 209 SER A N 1
ATOM 1556 C CA . SER A 1 209 ? -59.127 62.495 -2.070 1.00 50.24 209 SER A CA 1
ATOM 1557 C C . SER A 1 209 ? -57.996 61.531 -2.424 1.00 53.22 209 SER A C 1
ATOM 1558 O O . SER A 1 209 ? -56.819 61.848 -2.225 1.00 54.68 209 SER A O 1
ATOM 1561 N N . ASN A 1 210 ? -58.338 60.364 -2.962 1.00 54.15 210 ASN A N 1
ATOM 1562 C CA . ASN A 1 210 ? -57.317 59.392 -3.324 1.00 54.18 210 ASN A CA 1
ATOM 1563 C C . ASN A 1 210 ? -56.269 60.003 -4.258 1.00 55.80 210 ASN A C 1
ATOM 1564 O O . ASN A 1 210 ? -55.066 59.782 -4.085 1.00 56.04 210 ASN A O 1
ATOM 1569 N N . ARG A 1 211 ? -56.721 60.788 -5.229 1.00 54.83 211 ARG A N 1
ATOM 1570 C CA . ARG A 1 211 ? -55.814 61.446 -6.161 1.00 53.51 211 ARG A CA 1
ATOM 1571 C C . ARG A 1 211 ? -54.886 62.401 -5.426 1.00 51.15 211 ARG A C 1
ATOM 1572 O O . ARG A 1 211 ? -53.681 62.403 -5.650 1.00 52.76 211 ARG A O 1
ATOM 1580 N N . GLU A 1 212 ? -55.467 63.224 -4.562 1.00 50.02 212 GLU A N 1
ATOM 1581 C CA . GLU A 1 212 ? -54.709 64.203 -3.795 1.00 47.48 212 GLU A CA 1
ATOM 1582 C C . GLU A 1 212 ? -53.710 63.520 -2.881 1.00 47.37 212 GLU A C 1
ATOM 1583 O O . GLU A 1 212 ? -52.581 63.987 -2.709 1.00 47.10 212 GLU A O 1
ATOM 1589 N N . VAL A 1 213 ? -54.123 62.407 -2.291 1.00 47.04 213 VAL A N 1
ATOM 1590 C CA . VAL A 1 213 ? -53.232 61.665 -1.412 1.00 47.45 213 VAL A CA 1
ATOM 1591 C C . VAL A 1 213 ? -52.053 61.182 -2.244 1.00 46.58 213 VAL A C 1
ATOM 1592 O O . VAL A 1 213 ? -50.897 61.244 -1.820 1.00 45.17 213 VAL A O 1
ATOM 1596 N N . GLU A 1 214 ? -52.369 60.713 -3.442 1.00 43.59 214 GLU A N 1
ATOM 1597 C CA . GLU A 1 214 ? -51.365 60.220 -4.365 1.00 42.64 214 GLU A CA 1
ATOM 1598 C C . GLU A 1 214 ? -50.321 61.290 -4.650 1.00 43.15 214 GLU A C 1
ATOM 1599 O O . GLU A 1 214 ? -49.116 61.063 -4.518 1.00 44.73 214 GLU A O 1
ATOM 1605 N N . ILE A 1 215 ? -50.788 62.465 -5.044 1.00 42.41 215 ILE A N 1
ATOM 1606 C CA . ILE A 1 215 ? -49.873 63.558 -5.342 1.00 43.35 215 ILE A CA 1
ATOM 1607 C C . ILE A 1 215 ? -49.044 63.874 -4.115 1.00 42.97 215 ILE A C 1
ATOM 1608 O O . ILE A 1 215 ? -47.823 63.858 -4.166 1.00 44.49 215 ILE A O 1
ATOM 1613 N N . ILE A 1 216 ? -49.703 64.149 -3.004 1.00 40.78 216 ILE A N 1
ATOM 1614 C CA . ILE A 1 216 ? -48.968 64.459 -1.798 1.00 40.40 216 ILE A CA 1
ATOM 1615 C C . ILE A 1 216 ? -47.833 63.460 -1.529 1.00 40.87 216 ILE A C 1
ATOM 1616 O O . ILE A 1 216 ? -46.683 63.869 -1.375 1.00 42.71 216 ILE A O 1
ATOM 1621 N N . ASN A 1 217 ? -48.127 62.161 -1.511 1.00 38.60 217 ASN A N 1
ATOM 1622 C CA . ASN A 1 217 ? -47.072 61.164 -1.265 1.00 38.64 217 ASN A CA 1
ATOM 1623 C C . ASN A 1 217 ? -45.795 61.409 -2.064 1.00 38.12 217 ASN A C 1
ATOM 1624 O O . ASN A 1 217 ? -44.685 61.111 -1.604 1.00 32.17 217 ASN A O 1
ATOM 1629 N N . SER A 1 218 ? -45.952 61.932 -3.271 1.00 38.02 218 SER A N 1
ATOM 1630 C CA . SER A 1 218 ? -44.798 62.203 -4.108 1.00 38.82 218 SER A CA 1
ATOM 1631 C C . SER A 1 218 ? -43.979 63.341 -3.519 1.00 39.01 218 SER A C 1
ATOM 1632 O O . SER A 1 218 ? -42.874 63.604 -3.979 1.00 41.52 218 SER A O 1
ATOM 1635 N N . LEU A 1 219 ? -44.501 64.019 -2.506 1.00 36.65 219 LEU A N 1
ATOM 1636 C CA . LEU A 1 219 ? -43.749 65.121 -1.921 1.00 40.32 219 LEU A CA 1
ATOM 1637 C C . LEU A 1 219 ? -42.985 64.743 -0.658 1.00 41.37 219 LEU A C 1
ATOM 1638 O O . LEU A 1 219 ? -42.224 65.550 -0.115 1.00 43.85 219 LEU A O 1
ATOM 1643 N N . TYR A 1 220 ? -43.196 63.517 -0.196 1.00 39.54 220 TYR A N 1
ATOM 1644 C CA . TYR A 1 220 ? -42.540 63.010 1.005 1.00 37.53 220 TYR A CA 1
ATOM 1645 C C . TYR A 1 220 ? -42.478 64.050 2.125 1.00 39.91 220 TYR A C 1
ATOM 1646 O O . TYR A 1 220 ? -41.441 64.234 2.776 1.00 44.23 220 TYR A O 1
ATOM 1655 N N . LEU A 1 221 ? -43.603 64.717 2.361 1.00 38.49 221 LEU A N 1
ATOM 1656 C CA . LEU A 1 221 ? -43.665 65.755 3.388 1.00 36.58 221 LEU A CA 1
ATOM 1657 C C . LEU A 1 221 ? -43.426 65.221 4.796 1.00 36.64 221 LEU A C 1
ATOM 1658 O O . LEU A 1 221 ? -43.827 64.112 5.130 1.00 40.40 221 LEU A O 1
ATOM 1663 N N . LEU A 1 222 ? -42.762 66.024 5.612 1.00 37.53 222 LEU A N 1
ATOM 1664 C CA . LEU A 1 222 ? -42.478 65.651 6.982 1.00 38.97 222 LEU A CA 1
ATOM 1665 C C . LEU A 1 222 ? -43.797 65.481 7.721 1.00 40.85 222 LEU A C 1
ATOM 1666 O O . LEU A 1 222 ? -44.031 64.504 8.441 1.00 41.40 222 LEU A O 1
ATOM 1671 N N . THR A 1 223 ? -44.664 66.456 7.493 1.00 42.67 223 THR A N 1
ATOM 1672 C CA . THR A 1 223 ? -45.981 66.550 8.107 1.00 42.84 223 THR A CA 1
ATOM 1673 C C . THR A 1 223 ? -47.014 65.527 7.578 1.00 44.54 223 THR A C 1
ATOM 1674 O O . THR A 1 223 ? -48.206 65.605 7.908 1.00 47.97 223 THR A O 1
ATOM 1678 N N . ALA A 1 224 ? -46.543 64.569 6.778 1.00 42.21 224 ALA A N 1
ATOM 1679 C CA . ALA A 1 224 ? -47.381 63.514 6.234 1.00 37.21 224 ALA A CA 1
ATOM 1680 C C . ALA A 1 224 ? -47.281 62.271 7.109 1.00 36.16 224 ALA A C 1
ATOM 1681 O O . ALA A 1 224 ? -48.237 61.537 7.255 1.00 37.07 224 ALA A O 1
ATOM 1683 N N . LYS A 1 225 ? -46.114 62.057 7.699 1.00 39.36 225 LYS A N 1
ATOM 1684 C CA . LYS A 1 225 ? -45.874 60.885 8.539 1.00 42.64 225 LYS A CA 1
ATOM 1685 C C . LYS A 1 225 ? -46.700 60.858 9.819 1.00 44.55 225 LYS A C 1
ATOM 1686 O O . LYS A 1 225 ? -46.830 61.874 10.510 1.00 47.09 225 LYS A O 1
ATOM 1692 N N . PRO A 1 226 ? -47.283 59.696 10.160 1.00 44.96 226 PRO A N 1
ATOM 1693 C CA . PRO A 1 226 ? -48.053 59.735 11.404 1.00 44.00 226 PRO A CA 1
ATOM 1694 C C . PRO A 1 226 ? -47.110 59.921 12.590 1.00 43.28 226 PRO A C 1
ATOM 1695 O O . PRO A 1 226 ? -45.915 59.617 12.508 1.00 42.63 226 PRO A O 1
ATOM 1699 N N . VAL A 1 227 ? -47.647 60.433 13.689 1.00 42.50 227 VAL A N 1
ATOM 1700 C CA . VAL A 1 227 ? -46.835 60.682 14.869 1.00 40.99 227 VAL A CA 1
ATOM 1701 C C . VAL A 1 227 ? -47.434 60.029 16.107 1.00 40.75 227 VAL A C 1
ATOM 1702 O O . VAL A 1 227 ? -48.646 60.023 16.303 1.00 40.41 227 VAL A O 1
ATOM 1706 N N . ILE A 1 228 ? -46.573 59.478 16.948 1.00 41.08 228 ILE A N 1
ATOM 1707 C CA . ILE A 1 228 ? -47.016 58.826 18.169 1.00 42.05 228 ILE A CA 1
ATOM 1708 C C . ILE A 1 228 ? -46.309 59.501 19.329 1.00 43.92 228 ILE A C 1
ATOM 1709 O O . ILE A 1 228 ? -45.080 59.424 19.434 1.00 46.30 228 ILE A O 1
ATOM 1714 N N . TYR A 1 229 ? -47.074 60.154 20.202 1.00 42.69 229 TYR A N 1
ATOM 1715 C CA . TYR A 1 229 ? -46.490 60.859 21.345 1.00 42.02 229 TYR A CA 1
ATOM 1716 C C . TYR A 1 229 ? -46.162 60.003 22.556 1.00 42.85 229 TYR A C 1
ATOM 1717 O O . TYR A 1 229 ? -47.025 59.329 23.112 1.00 46.05 229 TYR A O 1
ATOM 1726 N N . LEU A 1 230 ? -44.905 60.051 22.970 1.00 42.53 230 LEU A N 1
ATOM 1727 C CA . LEU A 1 230 ? -44.476 59.310 24.140 1.00 42.04 230 LEU A CA 1
ATOM 1728 C C . LEU A 1 230 ? -44.179 60.314 25.252 1.00 43.67 230 LEU A C 1
ATOM 1729 O O . LEU A 1 230 ? -43.114 60.934 25.256 1.00 45.95 230 LEU A O 1
ATOM 1734 N N . VAL A 1 231 ? -45.130 60.490 26.174 1.00 43.17 231 VAL A N 1
ATOM 1735 C CA . VAL A 1 231 ? -44.957 61.424 27.292 1.00 41.82 231 VAL A CA 1
ATOM 1736 C C . VAL A 1 231 ? -44.092 60.789 28.370 1.00 43.90 231 VAL A C 1
ATOM 1737 O O . VAL A 1 231 ? -44.595 60.053 29.206 1.00 44.21 231 VAL A O 1
ATOM 1741 N N . ASN A 1 232 ? -42.797 61.096 28.354 1.00 46.78 232 ASN A N 1
ATOM 1742 C CA . ASN A 1 232 ? -41.854 60.537 29.311 1.00 45.43 232 ASN A CA 1
ATOM 1743 C C . ASN A 1 232 ? -41.879 61.261 30.651 1.00 47.47 232 ASN A C 1
ATOM 1744 O O . ASN A 1 232 ? -41.563 62.440 30.720 1.00 47.91 232 ASN A O 1
ATOM 1757 N N . SER A 1 234 ? -41.353 60.625 35.268 1.00 51.46 234 SER A N 1
ATOM 1758 C CA . SER A 1 234 ? -40.590 59.874 36.273 1.00 47.70 234 SER A CA 1
ATOM 1759 C C . SER A 1 234 ? -41.245 58.566 36.708 1.00 47.41 234 SER A C 1
ATOM 1760 O O . SER A 1 234 ? -42.479 58.449 36.710 1.00 48.66 234 SER A O 1
ATOM 1763 N N . GLU A 1 235 ? -40.428 57.587 37.097 1.00 44.77 235 GLU A N 1
ATOM 1764 C CA . GLU A 1 235 ? -40.964 56.307 37.524 1.00 43.13 235 GLU A CA 1
ATOM 1765 C C . GLU A 1 235 ? -42.049 56.577 38.543 1.00 46.18 235 GLU A C 1
ATOM 1766 O O . GLU A 1 235 ? -43.146 56.028 38.454 1.00 49.46 235 GLU A O 1
ATOM 1772 N N . ARG A 1 236 ? -41.735 57.443 39.501 1.00 48.80 236 ARG A N 1
ATOM 1773 C CA . ARG A 1 236 ? -42.669 57.829 40.557 1.00 49.03 236 ARG A CA 1
ATOM 1774 C C . ARG A 1 236 ? -44.009 58.278 39.937 1.00 49.53 236 ARG A C 1
ATOM 1775 O O . ARG A 1 236 ? -45.051 57.707 40.240 1.00 47.84 236 ARG A O 1
ATOM 1783 N N . ASP A 1 237 ? -43.987 59.276 39.058 1.00 49.14 237 ASP A N 1
ATOM 1784 C CA . ASP A 1 237 ? -45.238 59.708 38.454 1.00 51.96 237 ASP A CA 1
ATOM 1785 C C . ASP A 1 237 ? -45.948 58.595 37.704 1.00 53.15 237 ASP A C 1
ATOM 1786 O O . ASP A 1 237 ? -47.177 58.468 37.774 1.00 53.06 237 ASP A O 1
ATOM 1791 N N . PHE A 1 238 ? -45.178 57.804 36.964 1.00 52.80 238 PHE A N 1
ATOM 1792 C CA . PHE A 1 238 ? -45.741 56.706 36.173 1.00 50.31 238 PHE A CA 1
ATOM 1793 C C . PHE A 1 238 ? -46.337 55.595 37.029 1.00 49.60 238 PHE A C 1
ATOM 1794 O O . PHE A 1 238 ? -47.334 54.990 36.646 1.00 49.02 238 PHE A O 1
ATOM 1802 N N . LEU A 1 239 ? -45.736 55.320 38.182 1.00 49.96 239 LEU A N 1
ATOM 1803 C CA . LEU A 1 239 ? -46.250 54.268 39.042 1.00 50.23 239 LEU A CA 1
ATOM 1804 C C . LEU A 1 239 ? -47.462 54.710 39.852 1.00 54.00 239 LEU A C 1
ATOM 1805 O O . LEU A 1 239 ? -48.021 53.919 40.605 1.00 57.57 239 LEU A O 1
ATOM 1810 N N . ARG A 1 240 ? -47.874 55.965 39.707 1.00 58.53 240 ARG A N 1
ATOM 1811 C CA . ARG A 1 240 ? -49.040 56.448 40.445 1.00 62.28 240 ARG A CA 1
ATOM 1812 C C . ARG A 1 240 ? -50.074 57.025 39.485 1.00 63.99 240 ARG A C 1
ATOM 1813 O O . ARG A 1 240 ? -51.001 57.721 39.896 1.00 63.43 240 ARG A O 1
ATOM 1821 N N . GLN A 1 241 ? -49.895 56.725 38.204 1.00 67.21 241 GLN A N 1
ATOM 1822 C CA . GLN A 1 241 ? -50.790 57.169 37.145 1.00 70.42 241 GLN A CA 1
ATOM 1823 C C . GLN A 1 241 ? -51.228 58.622 37.194 1.00 70.43 241 GLN A C 1
ATOM 1824 O O . GLN A 1 241 ? -52.327 58.964 36.745 1.00 68.83 241 GLN A O 1
ATOM 1830 N N . LYS A 1 242 ? -50.355 59.478 37.718 1.00 72.18 242 LYS A N 1
ATOM 1831 C CA . LYS A 1 242 ? -50.650 60.907 37.825 1.00 74.28 242 LYS A CA 1
ATOM 1832 C C . LYS A 1 242 ? -49.427 61.794 37.527 1.00 73.81 242 LYS A C 1
ATOM 1833 O O . LYS A 1 242 ? -48.358 61.626 38.113 1.00 74.57 242 LYS A O 1
ATOM 1839 N N . ASN A 1 243 ? -49.584 62.745 36.614 1.00 71.53 243 ASN A N 1
ATOM 1840 C CA . ASN A 1 243 ? -48.472 63.619 36.263 1.00 70.07 243 ASN A CA 1
ATOM 1841 C C . ASN A 1 243 ? -48.814 65.100 36.397 1.00 69.58 243 ASN A C 1
ATOM 1842 O O . ASN A 1 243 ? -49.979 65.481 36.492 1.00 69.46 243 ASN A O 1
ATOM 1847 N N . LYS A 1 244 ? -47.785 65.936 36.398 1.00 69.73 244 LYS A N 1
ATOM 1848 C CA . LYS A 1 244 ? -47.966 67.374 36.528 1.00 68.41 244 LYS A CA 1
ATOM 1849 C C . LYS A 1 244 ? -48.356 68.030 35.210 1.00 68.20 244 LYS A C 1
ATOM 1850 O O . LYS A 1 244 ? -49.191 68.936 35.192 1.00 69.75 244 LYS A O 1
ATOM 1856 N N . TYR A 1 245 ? -47.768 67.572 34.106 1.00 65.80 245 TYR A N 1
ATOM 1857 C CA . TYR A 1 245 ? -48.065 68.161 32.801 1.00 63.50 245 TYR A CA 1
ATOM 1858 C C . TYR A 1 245 ? -49.008 67.330 31.940 1.00 62.04 245 TYR A C 1
ATOM 1859 O O . TYR A 1 245 ? -49.570 67.832 30.963 1.00 61.54 245 TYR A O 1
ATOM 1868 N N . LEU A 1 246 ? -49.184 66.067 32.305 1.00 60.09 246 LEU A N 1
ATOM 1869 C CA . LEU A 1 246 ? -50.030 65.162 31.537 1.00 58.91 246 LEU A CA 1
ATOM 1870 C C . LEU A 1 246 ? -51.360 65.750 31.065 1.00 60.04 246 LEU A C 1
ATOM 1871 O O . LEU A 1 246 ? -51.598 65.841 29.858 1.00 57.81 246 LEU A O 1
ATOM 1876 N N . PRO A 1 247 ? -52.234 66.170 32.000 1.00 62.09 247 PRO A N 1
ATOM 1877 C CA . PRO A 1 247 ? -53.522 66.732 31.578 1.00 60.93 247 PRO A CA 1
ATOM 1878 C C . PRO A 1 247 ? -53.376 67.829 30.532 1.00 60.50 247 PRO A C 1
ATOM 1879 O O . PRO A 1 247 ? -54.069 67.833 29.521 1.00 60.73 247 PRO A O 1
ATOM 1883 N N . LYS A 1 248 ? -52.456 68.751 30.780 1.00 62.22 248 LYS A N 1
ATOM 1884 C CA . LYS A 1 248 ? -52.218 69.857 29.872 1.00 63.46 248 LYS A CA 1
ATOM 1885 C C . LYS A 1 248 ? -51.837 69.330 28.494 1.00 63.40 248 LYS A C 1
ATOM 1886 O O . LYS A 1 248 ? -52.509 69.615 27.506 1.00 61.74 248 LYS A O 1
ATOM 1892 N N . ILE A 1 249 ? -50.762 68.548 28.447 1.00 65.97 249 ILE A N 1
ATOM 1893 C CA . ILE A 1 249 ? -50.266 67.949 27.204 1.00 67.44 249 ILE A CA 1
ATOM 1894 C C . ILE A 1 249 ? -51.390 67.280 26.412 1.00 68.79 249 ILE A C 1
ATOM 1895 O O . ILE A 1 249 ? -51.502 67.443 25.192 1.00 68.39 249 ILE A O 1
ATOM 1900 N N . LYS A 1 250 ? -52.215 66.518 27.120 1.00 70.01 250 LYS A N 1
ATOM 1901 C CA . LYS A 1 250 ? -53.329 65.817 26.500 1.00 72.06 250 LYS A CA 1
ATOM 1902 C C . LYS A 1 250 ? -54.193 66.761 25.670 1.00 71.07 250 LYS A C 1
ATOM 1903 O O . LYS A 1 250 ? -54.323 66.598 24.456 1.00 67.65 250 LYS A O 1
ATOM 1909 N N . LYS A 1 251 ? -54.762 67.764 26.329 1.00 73.09 251 LYS A N 1
ATOM 1910 C CA . LYS A 1 251 ? -55.625 68.727 25.650 1.00 74.84 251 LYS A CA 1
ATOM 1911 C C . LYS A 1 251 ? -54.962 69.379 24.450 1.00 72.27 251 LYS A C 1
ATOM 1912 O O . LYS A 1 251 ? -55.544 69.449 23.369 1.00 71.08 251 LYS A O 1
ATOM 1918 N N . TRP A 1 252 ? -53.744 69.859 24.645 1.00 71.09 252 TRP A N 1
ATOM 1919 C CA . TRP A 1 252 ? -53.010 70.487 23.565 1.00 70.92 252 TRP A CA 1
ATOM 1920 C C . TRP A 1 252 ? -53.100 69.624 22.332 1.00 71.37 252 TRP A C 1
ATOM 1921 O O . TRP A 1 252 ? -53.371 70.114 21.234 1.00 72.36 252 TRP A O 1
ATOM 1932 N N . ILE A 1 253 ? -52.847 68.333 22.517 1.00 71.53 253 ILE A N 1
ATOM 1933 C CA . ILE A 1 253 ? -52.884 67.397 21.401 1.00 71.38 253 ILE A CA 1
ATOM 1934 C C . ILE A 1 253 ? -54.213 67.451 20.667 1.00 72.16 253 ILE A C 1
ATOM 1935 O O . ILE A 1 253 ? -54.249 67.506 19.437 1.00 72.90 253 ILE A O 1
ATOM 1940 N N . ASP A 1 254 ? -55.297 67.439 21.437 1.00 72.12 254 ASP A N 1
ATOM 1941 C CA . ASP A 1 254 ? -56.653 67.481 20.896 1.00 72.40 254 ASP A CA 1
ATOM 1942 C C . ASP A 1 254 ? -56.940 68.780 20.152 1.00 73.71 254 ASP A C 1
ATOM 1943 O O . ASP A 1 254 ? -57.890 68.864 19.378 1.00 74.84 254 ASP A O 1
ATOM 1948 N N . GLU A 1 255 ? -56.118 69.793 20.383 1.00 73.92 255 GLU A N 1
ATOM 1949 C CA . GLU A 1 255 ? -56.330 71.070 19.732 1.00 74.62 255 GLU A CA 1
ATOM 1950 C C . GLU A 1 255 ? -55.185 71.463 18.810 1.00 74.02 255 GLU A C 1
ATOM 1951 O O . GLU A 1 255 ? -54.971 72.648 18.567 1.00 76.67 255 GLU A O 1
ATOM 1957 N N . ASN A 1 256 ? -54.445 70.488 18.296 1.00 70.84 256 ASN A N 1
ATOM 1958 C CA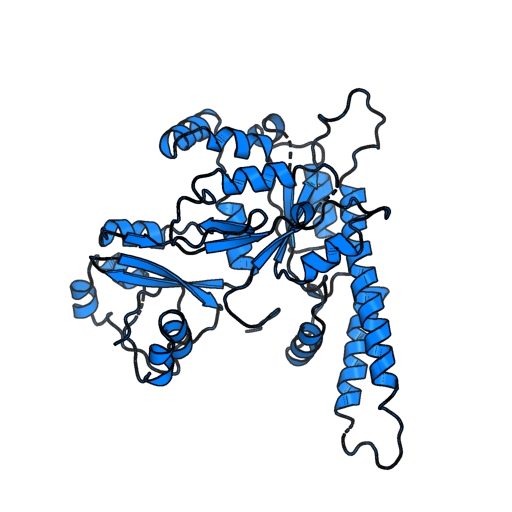 . ASN A 1 256 ? -53.321 70.817 17.426 1.00 70.30 256 ASN A CA 1
ATOM 1959 C C . ASN A 1 256 ? -52.909 69.649 16.553 1.00 69.68 256 ASN A C 1
ATOM 1960 O O . ASN A 1 256 ? -52.405 69.820 15.439 1.00 69.60 256 ASN A O 1
ATOM 1965 N N . SER A 1 257 ? -53.114 68.454 17.082 1.00 68.12 257 SER A N 1
ATOM 1966 C CA . SER A 1 257 ? -52.782 67.245 16.367 1.00 66.03 257 SER A CA 1
ATOM 1967 C C . SER A 1 257 ? -53.718 66.204 16.932 1.00 64.20 257 SER A C 1
ATOM 1968 O O . SER A 1 257 ? -53.310 65.323 17.685 1.00 65.14 257 SER A O 1
ATOM 1971 N N . PRO A 1 258 ? -55.005 66.309 16.582 1.00 62.20 258 PRO A N 1
ATOM 1972 C CA . PRO A 1 258 ? -56.028 65.378 17.054 1.00 59.00 258 PRO A CA 1
ATOM 1973 C C . PRO A 1 258 ? -55.891 63.989 16.459 1.00 57.06 258 PRO A C 1
ATOM 1974 O O . PRO A 1 258 ? -55.399 63.826 15.343 1.00 55.64 258 PRO A O 1
ATOM 1978 N N . GLY A 1 259 ? -56.317 62.996 17.231 1.00 56.58 259 GLY A N 1
ATOM 1979 C CA . GLY A 1 259 ? -56.270 61.624 16.780 1.00 55.61 259 GLY A CA 1
ATOM 1980 C C . GLY A 1 259 ? -55.006 60.891 17.151 1.00 55.35 259 GLY A C 1
ATOM 1981 O O . GLY A 1 259 ? -55.033 59.703 17.464 1.00 58.01 259 GLY A O 1
ATOM 1982 N N . ASP A 1 260 ? -53.889 61.603 17.117 1.00 53.87 260 ASP A N 1
ATOM 1983 C CA . ASP A 1 260 ? -52.599 61.005 17.429 1.00 51.99 260 ASP A CA 1
ATOM 1984 C C . ASP A 1 260 ? -52.554 60.346 18.806 1.00 50.04 260 ASP A C 1
ATOM 1985 O O . ASP A 1 260 ? -53.019 60.896 19.802 1.00 49.63 260 ASP A O 1
ATOM 1990 N N . THR A 1 261 ? -51.993 59.147 18.840 1.00 46.98 261 THR A N 1
ATOM 1991 C CA . THR A 1 261 ? -51.889 58.382 20.063 1.00 43.99 261 THR A CA 1
ATOM 1992 C C . THR A 1 261 ? -51.000 59.041 21.087 1.00 44.02 261 THR A C 1
ATOM 1993 O O . THR A 1 261 ? -49.941 59.579 20.762 1.00 44.80 261 THR A O 1
ATOM 1997 N N . LEU A 1 262 ? -51.422 58.965 22.340 1.00 44.62 262 LEU A N 1
ATOM 1998 C CA . LEU A 1 262 ? -50.667 59.545 23.435 1.00 43.23 262 LEU A CA 1
ATOM 1999 C C . LEU A 1 262 ? -50.385 58.453 24.469 1.00 44.46 262 LEU A C 1
ATOM 2000 O O . LEU A 1 262 ? -51.285 57.990 25.166 1.00 44.03 262 LEU A O 1
ATOM 2005 N N . ILE A 1 263 ? -49.120 58.052 24.560 1.00 43.91 263 ILE A N 1
ATOM 2006 C CA . ILE A 1 263 ? -48.694 56.996 25.476 1.00 43.66 263 ILE A CA 1
ATOM 2007 C C . ILE A 1 263 ? -47.855 57.487 26.663 1.00 46.53 263 ILE A C 1
ATOM 2008 O O . ILE A 1 263 ? -46.650 57.689 26.519 1.00 48.43 263 ILE A O 1
ATOM 2013 N N . PRO A 1 264 ? -48.467 57.663 27.850 1.00 47.85 264 PRO A N 1
ATOM 2014 C CA . PRO A 1 264 ? -47.698 58.125 29.010 1.00 46.59 264 PRO A CA 1
ATOM 2015 C C . PRO A 1 264 ? -46.764 56.999 29.409 1.00 47.68 264 PRO A C 1
ATOM 2016 O O . PRO A 1 264 ? -47.195 55.860 29.582 1.00 50.64 264 PRO A O 1
ATOM 2028 N N . SER A 1 266 ? -42.390 56.087 31.080 1.00 45.57 266 SER A N 1
ATOM 2029 C CA . SER A 1 266 ? -41.286 56.468 31.939 1.00 43.48 266 SER A CA 1
ATOM 2030 C C . SER A 1 266 ? -40.004 55.742 31.520 1.00 40.70 266 SER A C 1
ATOM 2031 O O . SER A 1 266 ? -39.740 54.623 31.961 1.00 41.79 266 SER A O 1
ATOM 2034 N N . VAL A 1 267 ? -39.230 56.382 30.649 1.00 37.61 267 VAL A N 1
ATOM 2035 C CA . VAL A 1 267 ? -37.977 55.823 30.152 1.00 36.69 267 VAL A CA 1
ATOM 2036 C C . VAL A 1 267 ? -37.109 55.303 31.291 1.00 37.93 267 VAL A C 1
ATOM 2037 O O . VAL A 1 267 ? -36.357 54.324 31.136 1.00 34.97 267 VAL A O 1
ATOM 2041 N N . ALA A 1 268 ? -37.220 55.971 32.434 1.00 37.74 268 ALA A N 1
ATOM 2042 C CA . ALA A 1 268 ? -36.474 55.621 33.634 1.00 36.15 268 ALA A CA 1
ATOM 2043 C C . ALA A 1 268 ? -36.885 54.249 34.100 1.00 36.79 268 ALA A C 1
ATOM 2044 O O . ALA A 1 268 ? -36.046 53.407 34.417 1.00 36.71 268 ALA A O 1
ATOM 2046 N N . PHE A 1 269 ? -38.198 54.044 34.132 1.00 37.45 269 PHE A N 1
ATOM 2047 C CA . PHE A 1 269 ? -38.778 52.783 34.573 1.00 36.52 269 PHE A CA 1
ATOM 2048 C C . PHE A 1 269 ? -38.526 51.681 33.569 1.00 37.22 269 PHE A C 1
ATOM 2049 O O . PHE A 1 269 ? -38.141 50.570 33.948 1.00 36.84 269 PHE A O 1
ATOM 2057 N N . GLU A 1 270 ? -38.777 51.974 32.293 1.00 36.21 270 GLU A N 1
ATOM 2058 C CA . GLU A 1 270 ? -38.567 50.975 31.259 1.00 39.06 270 GLU A CA 1
ATOM 2059 C C . GLU A 1 270 ? -37.141 50.480 31.411 1.00 41.74 270 GLU A C 1
ATOM 2060 O O . GLU A 1 270 ? -36.897 49.277 31.516 1.00 43.43 270 GLU A O 1
ATOM 2066 N N . GLU A 1 271 ? -36.206 51.426 31.448 1.00 42.74 271 GLU A N 1
ATOM 2067 C CA . GLU A 1 271 ? -34.801 51.091 31.600 1.00 42.45 271 GLU A CA 1
ATOM 2068 C C . GLU A 1 271 ? -34.583 50.113 32.744 1.00 38.51 271 GLU A C 1
ATOM 2069 O O . GLU A 1 271 ? -34.044 49.023 32.552 1.00 34.67 271 GLU A O 1
ATOM 2075 N N . ARG A 1 272 ? -35.025 50.497 33.936 1.00 36.58 272 ARG A N 1
ATOM 2076 C CA . ARG A 1 272 ? -34.840 49.640 35.111 1.00 38.91 272 ARG A CA 1
ATOM 2077 C C . ARG A 1 272 ? -35.419 48.245 34.930 1.00 39.29 272 ARG A C 1
ATOM 2078 O O . ARG A 1 27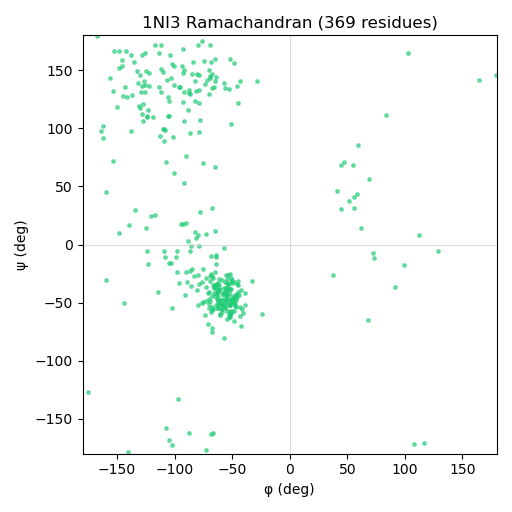2 ? -34.884 47.277 35.458 1.00 41.43 272 ARG A O 1
ATOM 2086 N N . LEU A 1 273 ? -36.499 48.134 34.166 1.00 40.71 273 LEU A N 1
ATOM 2087 C CA . LEU A 1 273 ? -37.123 46.836 33.964 1.00 39.56 273 LEU A CA 1
ATOM 2088 C C . LEU A 1 273 ? -36.252 45.862 33.170 1.00 38.18 273 LEU A C 1
ATOM 2089 O O . LEU A 1 273 ? -36.327 44.647 33.359 1.00 36.33 273 LEU A O 1
ATOM 2094 N N . THR A 1 274 ? -35.407 46.396 32.302 1.00 37.19 274 THR A N 1
ATOM 2095 C CA . THR A 1 274 ? -34.539 45.548 31.498 1.00 38.84 274 THR A CA 1
ATOM 2096 C C . THR A 1 274 ? -33.567 44.791 32.386 1.00 40.56 274 THR A C 1
ATOM 2097 O O . THR A 1 274 ? -32.891 43.882 31.926 1.00 41.42 274 THR A O 1
ATOM 2101 N N . ASN A 1 275 ? -33.487 45.157 33.661 1.00 43.14 275 ASN A N 1
ATOM 2102 C CA . ASN A 1 275 ? -32.556 44.469 34.564 1.00 48.33 275 ASN A CA 1
ATOM 2103 C C . ASN A 1 275 ? -33.202 43.229 35.126 1.00 50.98 275 ASN A C 1
ATOM 2104 O O . ASN A 1 275 ? -32.605 42.489 35.903 1.00 52.10 275 ASN A O 1
ATOM 2109 N N . PHE A 1 276 ? -34.444 43.013 34.739 1.00 54.81 276 PHE A N 1
ATOM 2110 C CA . PHE A 1 276 ? -35.161 41.862 35.226 1.00 56.43 276 PHE A CA 1
ATOM 2111 C C . PHE A 1 276 ? -35.400 40.872 34.114 1.00 57.97 276 PHE A C 1
ATOM 2112 O O . PHE A 1 276 ? -35.494 41.235 32.940 1.00 55.31 276 PHE A O 1
ATOM 2120 N N . THR A 1 277 ? -35.478 39.608 34.499 1.00 60.34 277 THR A N 1
ATOM 2121 C CA . THR A 1 277 ? -35.724 38.545 33.555 1.00 61.44 277 THR A CA 1
ATOM 2122 C C . THR A 1 277 ? -37.198 38.650 33.204 1.00 63.59 277 THR A C 1
ATOM 2123 O O . THR A 1 277 ? -37.982 39.226 33.960 1.00 62.35 277 THR A O 1
ATOM 2127 N N . GLU A 1 278 ? -37.565 38.108 32.049 1.00 67.87 278 GLU A N 1
ATOM 2128 C CA . GLU A 1 278 ? -38.944 38.147 31.577 1.00 70.35 278 GLU A CA 1
ATOM 2129 C C . GLU A 1 278 ? -39.923 37.849 32.715 1.00 71.83 278 GLU A C 1
ATOM 2130 O O . GLU A 1 278 ? -40.993 38.457 32.811 1.00 71.35 278 GLU A O 1
ATOM 2136 N N . GLU A 1 279 ? -39.544 36.901 33.570 1.00 72.63 279 GLU A N 1
ATOM 2137 C CA . GLU A 1 279 ? -40.362 36.481 34.708 1.00 71.86 279 GLU A CA 1
ATOM 2138 C C . GLU A 1 279 ? -40.396 37.575 35.784 1.00 68.24 279 GLU A C 1
ATOM 2139 O O . GLU A 1 279 ? -41.436 38.189 36.024 1.00 65.07 279 GLU A O 1
ATOM 2145 N N . GLU A 1 280 ? -39.246 37.797 36.422 1.00 64.56 280 GLU A N 1
ATOM 2146 C CA . GLU A 1 280 ? -39.075 38.798 37.477 1.00 61.52 280 GLU A CA 1
ATOM 2147 C C . GLU A 1 280 ? -39.719 40.112 37.102 1.00 59.89 280 GLU A C 1
ATOM 2148 O O . GLU A 1 280 ? -40.310 40.800 37.939 1.00 58.16 280 GLU A O 1
ATOM 2154 N N . ALA A 1 281 ? -39.555 40.471 35.837 1.00 58.20 281 ALA A N 1
ATOM 2155 C CA . ALA A 1 281 ? -40.109 41.701 35.320 1.00 58.63 281 ALA A CA 1
ATOM 2156 C C . ALA A 1 281 ? -41.606 41.724 35.613 1.00 58.89 281 ALA A C 1
ATOM 2157 O O . ALA A 1 281 ? -42.160 42.769 35.975 1.00 56.79 281 ALA A O 1
ATOM 2159 N N . ILE A 1 282 ? -42.253 40.566 35.471 1.00 58.45 282 ILE A N 1
ATOM 2160 C CA . ILE A 1 282 ? -43.685 40.460 35.728 1.00 56.89 282 ILE A CA 1
ATOM 2161 C C . ILE A 1 282 ? -43.978 40.592 37.217 1.00 54.71 282 ILE A C 1
ATOM 2162 O O . ILE A 1 282 ? -44.824 41.391 37.615 1.00 51.54 282 ILE A O 1
ATOM 2167 N N . GLU A 1 283 ? -43.278 39.812 38.036 1.00 52.95 283 GLU A N 1
ATOM 2168 C CA . GLU A 1 283 ? -43.473 39.851 39.486 1.00 55.60 283 GLU A CA 1
ATOM 2169 C C . GLU A 1 283 ? -43.360 41.284 40.014 1.00 52.41 283 GLU A C 1
ATOM 2170 O O . GLU A 1 283 ? -44.204 41.744 40.794 1.00 48.14 283 GLU A O 1
ATOM 2176 N N . GLU A 1 284 ? -42.302 41.970 39.578 1.00 51.24 284 GLU A N 1
ATOM 2177 C CA . GLU A 1 284 ? -42.001 43.352 39.960 1.00 48.62 284 GLU A CA 1
ATOM 2178 C C . GLU A 1 284 ? -43.114 44.273 39.471 1.00 45.78 284 GLU A C 1
ATOM 2179 O O . GLU A 1 284 ? -43.565 45.174 40.185 1.00 40.68 284 GLU A O 1
ATOM 2185 N N . CYS A 1 285 ? -43.549 44.034 38.240 1.00 45.11 285 CYS A N 1
ATOM 2186 C CA . CYS A 1 285 ? -44.606 44.820 37.640 1.00 46.58 285 CYS A CA 1
ATOM 2187 C C . CYS A 1 285 ? -45.908 44.614 38.408 1.00 49.42 285 CYS A C 1
ATOM 2188 O O . CYS A 1 285 ? -46.705 45.547 38.542 1.00 49.92 285 CYS A O 1
ATOM 2191 N N . LYS A 1 286 ? -46.125 43.399 38.919 1.00 51.01 286 LYS A N 1
ATOM 2192 C CA . LYS A 1 286 ? -47.344 43.121 39.674 1.00 52.59 286 LYS A CA 1
ATOM 2193 C C . LYS A 1 286 ? -47.293 43.797 41.037 1.00 51.72 286 LYS A C 1
ATOM 2194 O O . LYS A 1 286 ? -48.234 44.475 41.422 1.00 51.83 286 LYS A O 1
ATOM 2200 N N . LYS A 1 287 ? -46.188 43.620 41.753 1.00 52.79 287 LYS A N 1
ATOM 2201 C CA . LYS A 1 287 ? -46.026 44.223 43.067 1.00 54.94 287 LYS A CA 1
ATOM 2202 C C . LYS A 1 287 ? -46.221 45.730 43.009 1.00 55.30 287 LYS A C 1
ATOM 2203 O O . LYS A 1 287 ? -46.811 46.313 43.911 1.00 58.76 287 LYS A O 1
ATOM 2209 N N . LEU A 1 288 ? -45.732 46.359 41.945 1.00 55.82 288 LEU A N 1
ATOM 2210 C CA . LEU A 1 288 ? -45.875 47.807 41.775 1.00 54.97 288 LEU A CA 1
ATOM 2211 C C . LEU A 1 288 ? -47.191 48.134 41.094 1.00 54.14 288 LEU A C 1
ATOM 2212 O O . LEU A 1 288 ? -47.565 49.299 40.940 1.00 52.53 288 LEU A O 1
ATOM 2217 N N . ASN A 1 289 ? -47.886 47.082 40.691 1.00 53.22 289 ASN A N 1
ATOM 2218 C CA . ASN A 1 289 ? -49.157 47.218 40.017 1.00 53.58 289 ASN A CA 1
ATOM 2219 C C . ASN A 1 289 ? -49.049 48.112 38.798 1.00 50.64 289 ASN A C 1
ATOM 2220 O O . ASN A 1 289 ? -49.591 49.223 38.766 1.00 46.40 289 ASN A O 1
ATOM 2225 N N . THR A 1 290 ? -48.347 47.614 37.788 1.00 49.06 290 THR A N 1
ATOM 2226 C CA . THR A 1 290 ? -48.168 48.356 36.553 1.00 48.73 290 THR A CA 1
ATOM 2227 C C . THR A 1 290 ? -47.593 47.420 35.488 1.00 48.83 290 THR A C 1
ATOM 2228 O O . THR A 1 290 ? -47.357 46.243 35.752 1.00 48.76 290 THR A O 1
ATOM 2232 N N . LYS A 1 291 ? -47.375 47.937 34.286 1.00 49.56 291 LYS A N 1
ATOM 2233 C CA . LYS A 1 291 ? -46.855 47.116 33.197 1.00 51.81 291 LYS A CA 1
ATOM 2234 C C . LYS A 1 291 ? -45.981 47.913 32.248 1.00 51.39 291 LYS A C 1
ATOM 2235 O O . LYS A 1 291 ? -46.185 49.114 32.084 1.00 51.80 291 LYS A O 1
ATOM 2241 N N . SER A 1 292 ? -45.026 47.246 31.606 1.00 47.48 292 SER A N 1
ATOM 2242 C CA . SER A 1 292 ? -44.151 47.925 30.659 1.00 42.61 292 SER A CA 1
ATOM 2243 C C . SER A 1 292 ? -44.921 48.407 29.434 1.00 41.66 292 SER A C 1
ATOM 2244 O O . SER A 1 292 ? -45.717 47.659 28.867 1.00 44.10 292 SER A O 1
ATOM 2255 N N . LEU A 1 294 ? -43.519 49.259 26.533 1.00 38.09 294 LEU A N 1
ATOM 2256 C CA . LEU A 1 294 ? -42.877 48.899 25.275 1.00 36.73 294 LEU A CA 1
ATOM 2257 C C . LEU A 1 294 ? -43.856 48.205 24.350 1.00 35.50 294 LEU A C 1
ATOM 2258 O O . LEU A 1 294 ? -44.208 48.751 23.309 1.00 36.16 294 LEU A O 1
ATOM 2263 N N . PRO A 1 295 ? -44.340 47.015 24.743 1.00 34.82 295 PRO A N 1
ATOM 2264 C CA . PRO A 1 295 ? -45.281 46.296 23.889 1.00 30.37 295 PRO A CA 1
ATOM 2265 C C . PRO A 1 295 ? -46.269 47.268 23.279 1.00 28.73 295 PRO A C 1
ATOM 2266 O O . PRO A 1 295 ? -46.342 47.378 22.069 1.00 29.73 295 PRO A O 1
ATOM 2270 N N . LYS A 1 296 ? -47.013 47.987 24.108 1.00 27.19 296 LYS A N 1
ATOM 2271 C CA . LYS A 1 296 ? -47.975 48.951 23.590 1.00 29.39 296 LYS A CA 1
ATOM 2272 C C . LYS A 1 296 ? -47.317 49.897 22.594 1.00 32.77 296 LYS A C 1
ATOM 2273 O O . LYS A 1 296 ? -47.827 50.074 21.485 1.00 36.45 296 LYS A O 1
ATOM 2279 N N . ILE A 1 297 ? -46.198 50.518 22.968 1.00 31.68 297 ILE A N 1
ATOM 2280 C CA . ILE A 1 297 ? -45.538 51.428 22.036 1.00 32.33 297 ILE A CA 1
ATOM 2281 C C . ILE A 1 297 ? -45.285 50.745 20.689 1.00 32.88 297 ILE A C 1
ATOM 2282 O O . ILE A 1 297 ? -45.814 51.183 19.662 1.00 28.97 297 ILE A O 1
ATOM 2287 N N . ILE A 1 298 ? -44.479 49.686 20.684 1.00 31.20 298 ILE A N 1
ATOM 2288 C CA . ILE A 1 298 ? -44.190 49.003 19.433 1.00 31.75 298 ILE A CA 1
ATOM 2289 C C . ILE A 1 298 ? -45.418 48.639 18.606 1.00 30.54 298 ILE A C 1
ATOM 2290 O O . ILE A 1 298 ? -45.457 48.877 17.395 1.00 27.22 298 ILE A O 1
ATOM 2295 N N . VAL A 1 299 ? -46.431 48.075 19.243 1.00 31.75 299 VAL A N 1
ATOM 2296 C CA . VAL A 1 299 ? -47.617 47.711 18.484 1.00 30.78 299 VAL A CA 1
ATOM 2297 C C . VAL A 1 299 ? -48.168 48.953 17.815 1.00 31.34 299 VAL A C 1
ATOM 2298 O O . VAL A 1 299 ? -48.421 48.950 16.604 1.00 32.50 299 VAL A O 1
ATOM 2302 N N . THR A 1 300 ? -48.360 50.014 18.594 1.00 31.15 300 THR A N 1
ATOM 2303 C CA . THR A 1 300 ? -48.889 51.243 18.030 1.00 33.88 300 THR A CA 1
ATOM 2304 C C . THR A 1 300 ? -48.088 51.680 16.804 1.00 34.33 300 THR A C 1
ATOM 2305 O O . THR A 1 300 ? -48.653 52.160 15.818 1.00 30.00 300 THR A O 1
ATOM 2309 N N . GLY A 1 301 ? -46.772 51.496 16.872 1.00 37.11 301 GLY A N 1
ATOM 2310 C CA . GLY A 1 301 ? -45.918 51.869 15.761 1.00 37.11 301 GLY A CA 1
ATOM 2311 C C . GLY A 1 301 ? -46.180 50.960 14.576 1.00 37.50 301 GLY A C 1
ATOM 2312 O O . GLY A 1 301 ? -46.527 51.425 13.477 1.00 37.73 301 GLY A O 1
ATOM 2313 N N . TYR A 1 302 ? -46.010 49.662 14.801 1.00 34.82 302 TYR A N 1
ATOM 2314 C CA . TYR A 1 302 ? -46.250 48.671 13.771 1.00 33.28 302 TYR A CA 1
ATOM 2315 C C . TYR A 1 302 ? -47.584 48.930 13.075 1.00 32.66 302 TYR A C 1
ATOM 2316 O O . TYR A 1 302 ? -47.671 48.885 11.857 1.00 32.81 302 TYR A O 1
ATOM 2325 N N . ASN A 1 303 ? -48.619 49.218 13.856 1.00 33.39 303 ASN A N 1
ATOM 2326 C CA . ASN A 1 303 ? -49.941 49.477 13.295 1.00 36.10 303 ASN A CA 1
ATOM 2327 C C . ASN A 1 303 ? -50.047 50.781 12.519 1.00 38.26 303 ASN A C 1
ATOM 2328 O O . ASN A 1 303 ? -50.586 50.805 11.408 1.00 38.97 303 ASN A O 1
ATOM 2333 N N . ALA A 1 304 ? -49.557 51.868 13.111 1.00 41.06 304 ALA A N 1
ATOM 2334 C CA . ALA A 1 304 ? -49.585 53.200 12.489 1.00 40.77 304 ALA A CA 1
ATOM 2335 C C . ALA A 1 304 ? -49.041 53.155 11.078 1.00 38.51 304 ALA A C 1
ATOM 2336 O O . ALA A 1 304 ? -49.472 53.902 10.210 1.00 37.53 304 ALA A O 1
ATOM 2338 N N . LEU A 1 305 ? -48.079 52.270 10.868 1.00 37.42 305 LEU A N 1
ATOM 2339 C CA . LEU A 1 305 ? -47.468 52.103 9.566 1.00 38.02 305 LEU A CA 1
ATOM 2340 C C . LEU A 1 305 ? -48.330 51.251 8.629 1.00 39.80 305 LEU A C 1
ATOM 2341 O O . LEU A 1 305 ? -47.891 50.898 7.532 1.00 41.96 305 LEU A O 1
ATOM 2346 N N . ASN A 1 306 ? -49.550 50.931 9.056 1.00 39.11 306 ASN A N 1
ATOM 2347 C CA . ASN A 1 306 ? -50.463 50.099 8.271 1.00 42.43 306 ASN A CA 1
ATOM 2348 C C . ASN A 1 306 ? -49.880 48.725 7.950 1.00 43.53 306 ASN A C 1
ATOM 2349 O O . ASN A 1 306 ? -49.965 48.245 6.815 1.00 43.51 306 ASN A O 1
ATOM 2354 N N . LEU A 1 307 ? -49.262 48.097 8.939 1.00 42.28 307 LEU A N 1
ATOM 2355 C CA . LEU A 1 307 ? -48.679 46.783 8.713 1.00 40.65 307 LEU A CA 1
ATOM 2356 C C . LEU A 1 307 ? -49.459 45.694 9.458 1.00 40.33 307 LEU A C 1
ATOM 2357 O O . LEU A 1 307 ? -50.072 45.944 10.506 1.00 40.60 307 LEU A O 1
ATOM 2362 N N . ILE A 1 308 ? -49.465 44.505 8.865 1.00 37.62 308 ILE A N 1
ATOM 2363 C CA . ILE A 1 308 ? -50.119 43.322 9.403 1.00 36.54 308 ILE A CA 1
ATOM 2364 C C . ILE A 1 308 ? -49.149 42.188 9.083 1.00 40.95 308 ILE A C 1
ATOM 2365 O O . ILE A 1 308 ? -48.090 42.420 8.496 1.00 42.94 308 ILE A O 1
ATOM 2370 N N . ASN A 1 309 ? -49.506 40.961 9.441 1.00 45.01 309 ASN A N 1
ATOM 2371 C CA . ASN A 1 309 ? -48.614 39.849 9.165 1.00 46.15 309 ASN A CA 1
ATOM 2372 C C . ASN A 1 309 ? -49.353 38.537 9.003 1.00 47.20 309 ASN A C 1
ATOM 2373 O O . ASN A 1 309 ? -50.533 38.410 9.335 1.00 49.20 309 ASN A O 1
ATOM 2378 N N . TYR A 1 310 ? -48.635 37.560 8.476 1.00 47.34 310 TYR A N 1
ATOM 2379 C CA . TYR A 1 310 ? -49.169 36.226 8.323 1.00 47.42 310 TYR A CA 1
ATOM 2380 C C . TYR A 1 310 ? -47.986 35.355 8.744 1.00 47.96 310 TYR A C 1
ATOM 2381 O O . TYR A 1 310 ? -46.859 35.850 8.810 1.00 47.11 310 TYR A O 1
ATOM 2390 N N . PHE A 1 311 ? -48.213 34.082 9.056 1.00 48.69 311 PHE A N 1
ATOM 2391 C CA . PHE A 1 311 ? -47.103 33.236 9.492 1.00 45.79 311 PHE A CA 1
ATOM 2392 C C . PHE A 1 311 ? -46.842 32.074 8.565 1.00 43.98 311 PHE A C 1
ATOM 2393 O O . PHE A 1 311 ? -47.597 31.818 7.639 1.00 41.77 311 PHE A O 1
ATOM 2401 N N . THR A 1 312 ? -45.739 31.385 8.820 1.00 43.63 312 THR A N 1
ATOM 2402 C CA . THR A 1 312 ? -45.389 30.187 8.077 1.00 46.10 312 THR A CA 1
ATOM 2403 C C . THR A 1 312 ? -44.900 29.251 9.167 1.00 49.86 312 THR A C 1
ATOM 2404 O O . THR A 1 312 ? -43.760 29.341 9.621 1.00 53.96 312 THR A O 1
ATOM 2408 N N . CYS A 1 313 ? -45.793 28.373 9.616 1.00 53.62 313 CYS A N 1
ATOM 2409 C CA . CYS A 1 313 ? -45.477 27.431 10.687 1.00 55.09 313 CYS A CA 1
ATOM 2410 C C . CYS A 1 313 ? -44.979 26.078 10.190 1.00 56.63 313 CYS A C 1
ATOM 2411 O O . CYS A 1 313 ? -45.298 25.632 9.088 1.00 57.71 313 CYS A O 1
ATOM 2414 N N . GLY A 1 314 ? -44.195 25.425 11.036 1.00 57.99 314 GLY A N 1
ATOM 2415 C CA . GLY A 1 314 ? -43.636 24.127 10.708 1.00 59.79 314 GLY A CA 1
ATOM 2416 C C . GLY A 1 314 ? -42.765 23.631 11.842 1.00 60.81 314 GLY A C 1
ATOM 2417 O O . GLY A 1 314 ? -42.106 24.428 12.509 1.00 62.03 314 GLY A O 1
ATOM 2418 N N . GLU A 1 315 ? -42.752 22.320 12.060 1.00 61.58 315 GLU A N 1
ATOM 2419 C CA . GLU A 1 315 ? -41.952 21.740 13.127 1.00 61.58 315 GLU A CA 1
ATOM 2420 C C . GLU A 1 315 ? -40.552 22.328 13.171 1.00 61.03 315 GLU A C 1
ATOM 2421 O O . GLU A 1 315 ? -39.947 22.429 14.234 1.00 60.84 315 GLU A O 1
ATOM 2427 N N . ASP A 1 316 ? -40.032 22.719 12.017 1.00 61.45 316 ASP A N 1
ATOM 2428 C CA . ASP A 1 316 ? -38.703 23.316 11.994 1.00 65.87 316 ASP A CA 1
ATOM 2429 C C . ASP A 1 316 ? -38.731 24.780 12.406 1.00 63.81 316 ASP A C 1
ATOM 2430 O O . ASP A 1 316 ? -37.999 25.196 13.306 1.00 65.74 316 ASP A O 1
ATOM 2435 N N . GLU A 1 317 ? -39.585 25.570 11.770 1.00 60.65 317 GLU A N 1
ATOM 2436 C CA . GLU A 1 317 ? -39.632 26.983 12.112 1.00 56.23 317 GLU A CA 1
ATOM 2437 C C . GLU A 1 317 ? -41.000 27.635 12.025 1.00 52.56 317 GLU A C 1
ATOM 2438 O O . GLU A 1 317 ? -41.873 27.218 11.271 1.00 50.67 317 GLU A O 1
ATOM 2444 N N . VAL A 1 318 ? -41.165 28.678 12.820 1.00 49.11 318 VAL A N 1
ATOM 2445 C CA . VAL A 1 318 ? -42.389 29.447 12.832 1.00 47.54 318 VAL A CA 1
ATOM 2446 C C . VAL A 1 318 ? -41.977 30.900 12.668 1.00 48.75 318 VAL A C 1
ATOM 2447 O O . VAL A 1 318 ? -41.337 31.469 13.555 1.00 49.93 318 VAL A O 1
ATOM 2451 N N . ARG A 1 319 ? -42.327 31.494 11.533 1.00 47.01 319 ARG A N 1
ATOM 2452 C CA . ARG A 1 319 ? -41.958 32.875 11.295 1.00 48.00 319 ARG A CA 1
ATOM 2453 C C . ARG A 1 319 ? -43.099 33.799 10.874 1.00 47.75 319 ARG A C 1
ATOM 2454 O O . ARG A 1 319 ? -43.929 33.458 10.026 1.00 48.85 319 ARG A O 1
ATOM 2462 N N . SER A 1 320 ? -43.113 34.989 11.469 1.00 44.57 320 SER A N 1
ATOM 2463 C CA . SER A 1 320 ? -44.124 36.008 11.183 1.00 42.70 320 SER A CA 1
ATOM 2464 C C . SER A 1 320 ? -43.595 36.930 10.089 1.00 42.31 320 SER A C 1
ATOM 2465 O O . SER A 1 320 ? -42.544 37.537 10.246 1.00 47.99 320 SER A O 1
ATOM 2468 N N . TRP A 1 321 ? -44.325 37.047 8.990 1.00 40.89 321 TRP A N 1
ATOM 2469 C CA . TRP A 1 321 ? -43.888 37.900 7.892 1.00 39.61 321 TRP A CA 1
ATOM 2470 C C . TRP A 1 321 ? -44.689 39.194 7.806 1.00 39.61 321 TRP A C 1
ATOM 2471 O O . TRP A 1 321 ? -45.915 39.172 7.757 1.00 39.53 321 TRP A O 1
ATOM 2482 N N . THR A 1 322 ? -44.001 40.328 7.786 1.00 39.69 322 THR A N 1
ATOM 2483 C CA . THR A 1 322 ? -44.714 41.594 7.713 1.00 41.73 322 THR A CA 1
ATOM 2484 C C . THR A 1 322 ? -45.201 41.938 6.310 1.00 41.44 322 THR A C 1
ATOM 2485 O O . THR A 1 322 ? -44.454 41.835 5.344 1.00 42.82 322 THR A O 1
ATOM 2489 N N . ILE A 1 323 ? -46.458 42.351 6.199 1.00 40.18 323 ILE A N 1
ATOM 2490 C CA . ILE A 1 323 ? -47.004 42.742 4.902 1.00 41.39 323 ILE A CA 1
ATOM 2491 C C . ILE A 1 323 ? -47.933 43.951 5.066 1.00 42.64 323 ILE A C 1
ATOM 2492 O O . ILE A 1 323 ? -48.319 44.294 6.181 1.00 41.63 323 ILE A O 1
ATOM 2497 N N . ARG A 1 324 ? -48.293 44.599 3.963 1.00 43.31 324 ARG A N 1
ATOM 2498 C CA . ARG A 1 324 ? -49.171 45.759 4.054 1.00 46.44 324 ARG A CA 1
ATOM 2499 C C . ARG A 1 324 ? -50.634 45.378 4.157 1.00 49.91 324 ARG A C 1
ATOM 2500 O O . ARG A 1 324 ? -51.096 44.447 3.492 1.00 52.27 324 ARG A O 1
ATOM 2508 N N . LYS A 1 325 ? -51.350 46.125 4.992 1.00 51.54 325 LYS A N 1
ATOM 2509 C CA . LYS A 1 325 ? -52.765 45.909 5.258 1.00 52.56 325 LYS A CA 1
ATOM 2510 C C . LYS A 1 325 ? -53.599 45.380 4.100 1.00 52.83 325 LYS A C 1
ATOM 2511 O O . LYS A 1 325 ? -54.569 44.665 4.321 1.00 57.43 325 LYS A O 1
ATOM 2517 N N . GLY A 1 326 ? -53.250 45.717 2.867 1.00 49.08 326 GLY A N 1
ATOM 2518 C CA . GLY A 1 326 ? -54.067 45.218 1.773 1.00 47.69 326 GLY A CA 1
ATOM 2519 C C . GLY A 1 326 ? -53.336 44.368 0.762 1.00 46.63 326 GLY A C 1
ATOM 2520 O O . GLY A 1 326 ? -53.762 44.253 -0.384 1.00 46.28 326 GLY A O 1
ATOM 2521 N N . THR A 1 327 ? -52.241 43.756 1.187 1.00 45.21 327 THR A N 1
ATOM 2522 C CA . THR A 1 327 ? -51.446 42.953 0.285 1.00 44.38 327 THR A CA 1
ATOM 2523 C C . THR A 1 327 ? -52.148 41.678 -0.144 1.00 47.26 327 THR A C 1
ATOM 2524 O O . THR A 1 327 ? -52.884 41.057 0.622 1.00 45.63 327 THR A O 1
ATOM 2528 N N . LYS A 1 328 ? -51.902 41.288 -1.385 1.00 50.97 328 LYS A N 1
ATOM 2529 C CA . LYS A 1 328 ? -52.509 40.087 -1.920 1.00 53.92 328 LYS A CA 1
ATOM 2530 C C . LYS A 1 328 ? -51.535 38.914 -1.979 1.00 54.91 328 LYS A C 1
ATOM 2531 O O . LYS A 1 328 ? -50.342 39.077 -2.249 1.00 51.17 328 LYS A O 1
ATOM 2537 N N . ALA A 1 329 ? -52.080 37.731 -1.709 1.00 56.79 329 ALA A N 1
ATOM 2538 C CA . ALA A 1 329 ? -51.345 36.472 -1.681 1.00 57.18 329 ALA A CA 1
ATOM 2539 C C . ALA A 1 329 ? -50.059 36.408 -2.505 1.00 57.08 329 ALA A C 1
ATOM 2540 O O . ALA A 1 329 ? -48.988 36.172 -1.954 1.00 58.87 329 ALA A O 1
ATOM 2542 N N . PRO A 1 330 ? -50.139 36.622 -3.830 1.00 56.69 330 PRO A N 1
ATOM 2543 C CA . PRO A 1 330 ? -48.896 36.552 -4.609 1.00 57.17 330 PRO A CA 1
ATOM 2544 C C . PRO A 1 330 ? -47.782 37.406 -4.006 1.00 58.18 330 PRO A C 1
ATOM 2545 O O . PRO A 1 330 ? -46.706 36.896 -3.679 1.00 56.53 330 PRO A O 1
ATOM 2549 N N . GLN A 1 331 ? -48.044 38.701 -3.848 1.00 59.11 331 GLN A N 1
ATOM 2550 C CA . GLN A 1 331 ? -47.056 39.612 -3.276 1.00 58.94 331 GLN A CA 1
ATOM 2551 C C . GLN A 1 331 ? -46.595 39.111 -1.915 1.00 55.43 331 GLN A C 1
ATOM 2552 O O . GLN A 1 331 ? -45.398 39.052 -1.641 1.00 55.73 331 GLN A O 1
ATOM 2558 N N . ALA A 1 332 ? -47.554 38.760 -1.066 1.00 50.14 332 ALA A N 1
ATOM 2559 C CA . ALA A 1 332 ? -47.255 38.252 0.272 1.00 49.75 332 ALA A CA 1
ATOM 2560 C C . ALA A 1 332 ? -46.223 37.137 0.193 1.00 49.60 332 ALA A C 1
ATOM 2561 O O . ALA A 1 332 ? -45.260 37.107 0.949 1.00 50.08 332 ALA A O 1
ATOM 2563 N N . ALA A 1 333 ? -46.447 36.209 -0.727 1.00 49.44 333 ALA A N 1
ATOM 2564 C CA . ALA A 1 333 ? -45.543 35.091 -0.915 1.00 49.70 333 ALA A CA 1
ATOM 2565 C C . ALA A 1 333 ? -44.197 35.607 -1.411 1.00 51.42 333 ALA A C 1
ATOM 2566 O O . ALA A 1 333 ? -43.140 35.091 -1.040 1.00 50.29 333 ALA A O 1
ATOM 2568 N N . GLY A 1 334 ? -44.242 36.630 -2.259 1.00 53.01 334 GLY A N 1
ATOM 2569 C CA . GLY A 1 334 ? -43.019 37.188 -2.794 1.00 54.13 334 GLY A CA 1
ATOM 2570 C C . GLY A 1 334 ? -42.084 37.561 -1.668 1.00 56.09 334 GLY A C 1
ATOM 2571 O O . GLY A 1 334 ? -40.865 37.456 -1.793 1.00 56.47 334 GLY A O 1
ATOM 2572 N N . VAL A 1 335 ? -42.670 37.994 -0.556 1.00 57.89 335 VAL A N 1
ATOM 2573 C CA . VAL A 1 335 ? -41.911 38.403 0.624 1.00 58.94 335 VAL A CA 1
ATOM 2574 C C . VAL A 1 335 ? -40.818 37.391 1.018 1.00 61.99 335 VAL A C 1
ATOM 2575 O O . VAL A 1 335 ? -39.670 37.770 1.266 1.00 61.90 335 VAL A O 1
ATOM 2579 N N . ILE A 1 336 ? -41.170 36.108 1.052 1.00 64.33 336 ILE A N 1
ATOM 2580 C CA . ILE A 1 336 ? -40.222 35.061 1.408 1.00 67.64 336 ILE A CA 1
ATOM 2581 C C . ILE A 1 336 ? -39.214 34.797 0.297 1.00 71.01 336 ILE A C 1
ATOM 2582 O O . ILE A 1 336 ? -38.005 34.938 0.491 1.00 69.32 336 ILE A O 1
ATOM 2587 N N . HIS A 1 337 ? -39.718 34.398 -0.863 1.00 77.05 337 HIS A N 1
ATOM 2588 C CA . HIS A 1 337 ? -38.874 34.129 -2.020 1.00 83.25 337 HIS A CA 1
ATOM 2589 C C . HIS A 1 337 ? -39.556 34.730 -3.243 1.00 84.67 337 HIS A C 1
ATOM 2590 O O . HIS A 1 337 ? -40.740 34.481 -3.490 1.00 86.20 337 HIS A O 1
ATOM 2597 N N . THR A 1 338 ? -38.806 35.531 -3.995 1.00 85.80 338 THR A N 1
ATOM 2598 C CA . THR A 1 338 ? -39.314 36.195 -5.193 1.00 85.46 338 THR A CA 1
ATOM 2599 C C . THR A 1 338 ? -40.082 35.237 -6.099 1.00 85.80 338 THR A C 1
ATOM 2600 O O . THR A 1 338 ? -41.153 35.578 -6.608 1.00 84.18 338 THR A O 1
ATOM 2604 N N . ASP A 1 339 ? -39.526 34.042 -6.289 1.00 85.96 339 ASP A N 1
ATOM 2605 C CA . ASP A 1 339 ? -40.145 33.023 -7.131 1.00 86.76 339 ASP A CA 1
ATOM 2606 C C . ASP A 1 339 ? -41.608 32.803 -6.765 1.00 86.41 339 ASP A C 1
ATOM 2607 O O . ASP A 1 339 ? -42.475 32.778 -7.638 1.00 88.28 339 ASP A O 1
ATOM 2612 N N . PHE A 1 340 ? -41.871 32.633 -5.473 1.00 84.97 340 PHE A N 1
ATOM 2613 C CA . PHE A 1 340 ? -43.224 32.403 -4.975 1.00 83.66 340 PHE A CA 1
ATOM 2614 C C . PHE A 1 340 ? -44.266 33.245 -5.701 1.00 82.52 340 PHE A C 1
ATOM 2615 O O . PHE A 1 340 ? -45.354 32.758 -6.024 1.00 80.26 340 PHE A O 1
ATOM 2623 N N . GLU A 1 341 ? -43.932 34.508 -5.956 1.00 80.53 341 GLU A N 1
ATOM 2624 C CA . GLU A 1 341 ? -44.854 35.405 -6.631 1.00 78.13 341 GLU A CA 1
ATOM 2625 C C . GLU A 1 341 ? -44.896 35.112 -8.117 1.00 76.99 341 GLU A C 1
ATOM 2626 O O . GLU A 1 341 ? -45.971 34.957 -8.687 1.00 75.70 341 GLU A O 1
ATOM 2632 N N . LYS A 1 342 ? -43.719 35.041 -8.736 1.00 76.05 342 LYS A N 1
ATOM 2633 C CA . LYS A 1 342 ? -43.599 34.778 -10.168 1.00 76.06 342 LYS A CA 1
ATOM 2634 C C . LYS A 1 342 ? -44.333 33.503 -10.569 1.00 76.89 342 LYS A C 1
ATOM 2635 O O . LYS A 1 342 ? -45.303 33.538 -11.334 1.00 77.60 342 LYS A O 1
ATOM 2641 N N . ALA A 1 343 ? -43.862 32.378 -10.041 1.00 77.93 343 ALA A N 1
ATOM 2642 C CA . ALA A 1 343 ? -44.449 31.073 -10.325 1.00 78.41 343 ALA A CA 1
ATOM 2643 C C . ALA A 1 343 ? -45.728 30.836 -9.525 1.00 77.47 343 ALA A C 1
ATOM 2644 O O . ALA A 1 343 ? -46.078 29.692 -9.237 1.00 77.17 343 ALA A O 1
ATOM 2646 N N . PHE A 1 344 ? -46.431 31.908 -9.178 1.00 75.56 344 PHE A N 1
ATOM 2647 C CA . PHE A 1 344 ? -47.643 31.757 -8.393 1.00 74.66 344 PHE A CA 1
ATOM 2648 C C . PHE A 1 344 ? -48.881 31.456 -9.209 1.00 75.60 344 PHE A C 1
ATOM 2649 O O . PHE A 1 344 ? -49.043 31.926 -10.339 1.00 76.09 344 PHE A O 1
ATOM 2657 N N . VAL A 1 345 ? -49.756 30.668 -8.602 1.00 76.00 345 VAL A N 1
ATOM 2658 C CA . VAL A 1 345 ? -51.014 30.270 -9.207 1.00 77.26 345 VAL A CA 1
ATOM 2659 C C . VAL A 1 345 ? -52.031 30.205 -8.081 1.00 77.92 345 VAL A C 1
ATOM 2660 O O . VAL A 1 345 ? -53.120 30.784 -8.161 1.00 80.01 345 VAL A O 1
ATOM 2664 N N . VAL A 1 346 ? -51.654 29.496 -7.024 1.00 76.10 346 VAL A N 1
ATOM 2665 C CA . VAL A 1 346 ? -52.488 29.345 -5.845 1.00 74.11 346 VAL A CA 1
ATOM 2666 C C . VAL A 1 346 ? -51.599 29.209 -4.614 1.00 72.51 346 VAL A C 1
ATOM 2667 O O . VAL A 1 346 ? -50.386 29.004 -4.718 1.00 69.65 346 VAL A O 1
ATOM 2671 N N . GLY A 1 347 ? -52.215 29.348 -3.448 1.00 69.90 347 GLY A N 1
ATOM 2672 C CA . GLY A 1 347 ? -51.498 29.228 -2.198 1.00 65.72 347 GLY A CA 1
ATOM 2673 C C . GLY A 1 347 ? -52.442 28.602 -1.196 1.00 65.57 347 GLY A C 1
ATOM 2674 O O . GLY A 1 347 ? -53.663 28.649 -1.372 1.00 64.57 347 GLY A O 1
ATOM 2675 N N . GLU A 1 348 ? -51.879 28.017 -0.144 1.00 65.18 348 GLU A N 1
ATOM 2676 C CA . GLU A 1 348 ? -52.665 27.374 0.902 1.00 63.19 348 GLU A CA 1
ATOM 2677 C C . GLU A 1 348 ? -52.707 28.208 2.173 1.00 59.53 348 GLU A C 1
ATOM 2678 O O . GLU A 1 348 ? -51.702 28.352 2.867 1.00 55.45 348 GLU A O 1
ATOM 2684 N N . ILE A 1 349 ? -53.889 28.750 2.458 1.00 57.40 349 ILE A N 1
ATOM 2685 C CA . ILE A 1 349 ? -54.122 29.594 3.628 1.00 56.64 349 ILE A CA 1
ATOM 2686 C C . ILE A 1 349 ? -54.887 28.857 4.715 1.00 57.51 349 ILE A C 1
ATOM 2687 O O . ILE A 1 349 ? -55.685 27.963 4.438 1.00 57.69 349 ILE A O 1
ATOM 2700 N N . HIS A 1 351 ? -56.623 30.413 8.080 1.00 58.81 351 HIS A N 1
ATOM 2701 C CA . HIS A 1 351 ? -56.939 31.502 9.005 1.00 58.79 351 HIS A CA 1
ATOM 2702 C C . HIS A 1 351 ? -56.614 31.132 10.434 1.00 57.35 351 HIS A C 1
ATOM 2703 O O . HIS A 1 351 ? -57.001 30.070 10.912 1.00 57.59 351 HIS A O 1
ATOM 2710 N N . TYR A 1 352 ? -55.912 32.027 11.119 1.00 55.71 352 TYR A N 1
ATOM 2711 C CA . TYR A 1 352 ? -55.511 31.788 12.495 1.00 53.19 352 TYR A CA 1
ATOM 2712 C C . TYR A 1 352 ? -56.653 31.233 13.344 1.00 53.34 352 TYR A C 1
ATOM 2713 O O . TYR A 1 352 ? -56.466 30.263 14.089 1.00 52.66 352 TYR A O 1
ATOM 2722 N N . GLN A 1 353 ? -57.835 31.829 13.216 1.00 51.48 353 GLN A N 1
ATOM 2723 C CA . GLN A 1 353 ? -58.979 31.384 14.001 1.00 51.30 353 GLN A CA 1
ATOM 2724 C C . GLN A 1 353 ? -59.311 29.904 13.813 1.00 51.92 353 GLN A C 1
ATOM 2725 O O . GLN A 1 353 ? -59.623 29.203 14.776 1.00 49.98 353 GLN A O 1
ATOM 2731 N N . ASP A 1 354 ? -59.244 29.428 12.575 1.00 51.58 354 ASP A N 1
ATOM 2732 C CA . ASP A 1 354 ? -59.548 28.033 12.314 1.00 52.90 354 ASP A CA 1
ATOM 2733 C C . ASP A 1 354 ? -58.472 27.157 12.942 1.00 55.05 354 ASP A C 1
ATOM 2734 O O . ASP A 1 354 ? -58.778 26.247 13.719 1.00 57.43 354 ASP A O 1
ATOM 2739 N N . LEU A 1 355 ? -57.212 27.432 12.615 1.00 55.47 355 LEU A N 1
ATOM 2740 C CA . LEU A 1 355 ? -56.117 26.658 13.164 1.00 53.23 355 LEU A CA 1
ATOM 2741 C C . LEU A 1 355 ? -56.162 26.694 14.679 1.00 53.19 355 LEU A C 1
ATOM 2742 O O . LEU A 1 355 ? -55.928 25.681 15.327 1.00 51.97 355 LEU A O 1
ATOM 2747 N N . PHE A 1 356 ? -56.469 27.857 15.247 1.00 54.12 356 PHE A N 1
ATOM 2748 C CA . PHE A 1 356 ? -56.518 27.975 16.701 1.00 56.47 356 PHE A CA 1
ATOM 2749 C C . PHE A 1 356 ? -57.661 27.174 17.292 1.00 58.95 356 PHE A C 1
ATOM 2750 O O . PHE A 1 356 ? -57.606 26.750 18.452 1.00 58.84 356 PHE A O 1
ATOM 2758 N N . ASP A 1 357 ? -58.709 26.978 16.500 1.00 61.99 357 ASP A N 1
ATOM 2759 C CA . ASP A 1 357 ? -59.865 26.220 16.973 1.00 64.93 357 ASP A CA 1
ATOM 2760 C C . ASP A 1 357 ? -59.705 24.710 16.803 1.00 66.39 357 ASP A C 1
ATOM 2761 O O . ASP A 1 357 ? -60.377 23.936 17.485 1.00 68.19 357 ASP A O 1
ATOM 2766 N N . TYR A 1 358 ? -58.812 24.293 15.911 1.00 66.36 358 TYR A N 1
ATOM 2767 C CA . TYR A 1 358 ? -58.612 22.873 15.669 1.00 66.59 358 TYR A CA 1
ATOM 2768 C C . TYR A 1 358 ? -57.304 22.324 16.194 1.00 65.23 358 TYR A C 1
ATOM 2769 O O . TYR A 1 358 ? -57.090 21.110 16.201 1.00 66.87 358 TYR A O 1
ATOM 2778 N N . LYS A 1 359 ? -56.414 23.217 16.599 1.00 61.41 359 LYS A N 1
ATOM 2779 C CA . LYS A 1 359 ? -55.147 22.802 17.168 1.00 58.20 359 LYS A CA 1
ATOM 2780 C C . LYS A 1 359 ? -54.369 21.800 16.310 1.00 59.27 359 LYS A C 1
ATOM 2781 O O . LYS A 1 359 ? -53.768 20.883 16.854 1.00 63.21 359 LYS A O 1
ATOM 2787 N N . THR A 1 360 ? -54.398 21.953 14.984 1.00 59.28 360 THR A N 1
ATOM 2788 C CA . THR A 1 360 ? -53.664 21.053 14.074 1.00 61.21 360 THR A CA 1
ATOM 2789 C C . THR A 1 360 ? -54.146 21.188 12.637 1.00 61.79 360 THR A C 1
ATOM 2790 O O . THR A 1 360 ? -55.338 21.327 12.384 1.00 60.25 360 THR A O 1
ATOM 2794 N N . GLU A 1 361 ? -53.215 21.126 11.695 1.00 63.73 361 GLU A N 1
ATOM 2795 C CA . GLU A 1 361 ? -53.561 21.249 10.289 1.00 66.54 361 GLU A CA 1
ATOM 2796 C C . GLU A 1 361 ? -54.664 20.275 9.884 1.00 68.21 361 GLU A C 1
ATOM 2797 O O . GLU A 1 361 ? -55.729 20.695 9.429 1.00 70.79 361 GLU A O 1
ATOM 2803 N N . ASN A 1 362 ? -54.413 18.979 10.052 1.00 68.38 362 ASN A N 1
ATOM 2804 C CA . ASN A 1 362 ? -55.397 17.958 9.698 1.00 67.64 362 ASN A CA 1
ATOM 2805 C C . ASN A 1 362 ? -56.807 18.259 10.198 1.00 66.36 362 ASN A C 1
ATOM 2806 O O . ASN A 1 362 ? -57.755 18.251 9.412 1.00 65.97 362 ASN A O 1
ATOM 2811 N N . ALA A 1 363 ? -56.952 18.514 11.496 1.00 65.10 363 ALA A N 1
ATOM 2812 C CA . ALA A 1 363 ? -58.271 18.801 12.052 1.00 67.01 363 ALA A CA 1
ATOM 2813 C C . ALA A 1 363 ? -59.057 19.722 11.139 1.00 68.01 363 ALA A C 1
ATOM 2814 O O . ALA A 1 363 ? -60.037 19.312 10.510 1.00 69.40 363 ALA A O 1
ATOM 2816 N N . CYS A 1 364 ? -58.615 20.971 11.068 1.00 69.74 364 CYS A N 1
ATOM 2817 C CA . CYS A 1 364 ? -59.283 21.960 10.241 1.00 69.34 364 CYS A CA 1
ATOM 2818 C C . CYS A 1 364 ? -59.271 21.566 8.770 1.00 68.24 364 CYS A C 1
ATOM 2819 O O . CYS A 1 364 ? -60.230 21.827 8.052 1.00 68.96 364 CYS A O 1
ATOM 2822 N N . ARG A 1 365 ? -58.196 20.919 8.332 1.00 66.55 365 ARG A N 1
ATOM 2823 C CA . ARG A 1 365 ? -58.081 20.486 6.941 1.00 65.32 365 ARG A CA 1
ATOM 2824 C C . ARG A 1 365 ? -59.202 19.507 6.612 1.00 65.84 365 ARG A C 1
ATOM 2825 O O . ARG A 1 365 ? -59.662 19.411 5.469 1.00 64.05 365 ARG A O 1
ATOM 2833 N N . ALA A 1 366 ? -59.634 18.789 7.643 1.00 67.47 366 ALA A N 1
ATOM 2834 C CA . ALA A 1 366 ? -60.700 17.811 7.537 1.00 66.71 366 ALA A CA 1
ATOM 2835 C C . ALA A 1 366 ? -62.029 18.542 7.555 1.00 66.45 366 ALA A C 1
ATOM 2836 O O . ALA A 1 366 ? -63.022 18.052 7.021 1.00 68.25 366 ALA A O 1
ATOM 2838 N N . ALA A 1 367 ? -62.039 19.716 8.180 1.00 64.53 367 ALA A N 1
ATOM 2839 C CA . ALA A 1 367 ? -63.244 20.538 8.265 1.00 63.59 367 ALA A CA 1
ATOM 2840 C C . ALA A 1 367 ? -63.281 21.533 7.102 1.00 62.89 367 ALA A C 1
ATOM 2841 O O . ALA A 1 367 ? -64.003 22.533 7.136 1.00 60.77 367 ALA A O 1
ATOM 2843 N N . GLY A 1 368 ? -62.486 21.248 6.073 1.00 63.17 368 GLY A N 1
ATOM 2844 C CA . GLY A 1 368 ? -62.439 22.104 4.899 1.00 63.47 368 GLY A CA 1
ATOM 2845 C C . GLY A 1 368 ? -61.723 23.428 5.100 1.00 63.72 368 GLY A C 1
ATOM 2846 O O . GLY A 1 368 ? -61.437 24.144 4.130 1.00 66.29 368 GLY A O 1
ATOM 2847 N N . LYS A 1 369 ? -61.433 23.757 6.357 1.00 60.45 369 LYS A N 1
ATOM 2848 C CA . LYS A 1 369 ? -60.762 25.004 6.690 1.00 55.40 369 LYS A CA 1
ATOM 2849 C C . LYS A 1 369 ? -59.336 25.117 6.161 1.00 54.18 369 LYS A C 1
ATOM 2850 O O . LYS A 1 369 ? -58.606 26.025 6.555 1.00 55.02 369 LYS A O 1
ATOM 2856 N N . TYR A 1 370 ? -58.923 24.212 5.280 1.00 52.15 370 TYR A N 1
ATOM 2857 C CA . TYR A 1 370 ? -57.586 24.335 4.712 1.00 53.57 370 TYR A CA 1
ATOM 2858 C C . TYR A 1 370 ? -57.767 24.945 3.338 1.00 56.12 370 TYR A C 1
ATOM 2859 O O . TYR A 1 370 ? -57.440 24.340 2.313 1.00 57.61 370 TYR A O 1
ATOM 2868 N N . LEU A 1 371 ? -58.305 26.158 3.343 1.00 57.15 371 LEU A N 1
ATOM 2869 C CA . LEU A 1 371 ? -58.589 26.920 2.132 1.00 59.39 371 LEU A CA 1
ATOM 2870 C C . LEU A 1 371 ? -57.455 27.001 1.106 1.00 60.54 371 LEU A C 1
ATOM 2871 O O . LEU A 1 371 ? -56.278 26.849 1.436 1.00 60.12 371 LEU A O 1
ATOM 2876 N N . THR A 1 372 ? -57.828 27.238 -0.149 1.00 62.69 372 THR A N 1
ATOM 2877 C CA . THR A 1 372 ? -56.859 27.377 -1.238 1.00 64.42 372 THR A CA 1
ATOM 2878 C C . THR A 1 372 ? -57.134 28.676 -1.973 1.00 63.54 372 THR A C 1
ATOM 2879 O O . THR A 1 372 ? -58.101 28.769 -2.729 1.00 63.13 372 THR A O 1
ATOM 2883 N N . LYS A 1 373 ? -56.282 29.672 -1.760 1.00 62.89 373 LYS A N 1
ATOM 2884 C CA . LYS A 1 373 ? -56.479 30.955 -2.410 1.00 61.38 373 LYS A CA 1
ATOM 2885 C C . LYS A 1 373 ? -55.614 31.189 -3.632 1.00 60.73 373 LYS A C 1
ATOM 2886 O O . LYS A 1 373 ? -54.535 30.608 -3.770 1.00 56.49 373 LYS A O 1
ATOM 2892 N N . GLY A 1 374 ? -56.119 32.043 -4.521 1.00 62.35 374 GLY A N 1
ATOM 2893 C CA . GLY A 1 374 ? -55.421 32.363 -5.753 1.00 65.45 374 GLY A CA 1
ATOM 2894 C C . GLY A 1 374 ? -54.817 33.756 -5.790 1.00 66.79 374 GLY A C 1
ATOM 2895 O O . GLY A 1 374 ? -54.567 34.365 -4.753 1.00 68.76 374 GLY A O 1
ATOM 2896 N N . LYS A 1 375 ? -54.586 34.270 -6.991 1.00 66.85 375 LYS A N 1
ATOM 2897 C CA . LYS A 1 375 ? -53.987 35.587 -7.140 1.00 68.11 375 LYS A CA 1
ATOM 2898 C C . LYS A 1 375 ? -54.820 36.733 -6.581 1.00 67.82 375 LYS A C 1
ATOM 2899 O O . LYS A 1 375 ? -54.268 37.697 -6.065 1.00 67.29 375 LYS A O 1
ATOM 2905 N N . GLU A 1 376 ? -56.141 36.637 -6.669 1.00 68.16 376 GLU A N 1
ATOM 2906 C CA . GLU A 1 376 ? -56.978 37.717 -6.166 1.00 68.84 376 GLU A CA 1
ATOM 2907 C C . GLU A 1 376 ? -57.403 37.535 -4.724 1.00 68.72 376 GLU A C 1
ATOM 2908 O O . GLU A 1 376 ? -58.590 37.586 -4.408 1.00 71.75 376 GLU A O 1
ATOM 2914 N N . TYR A 1 377 ? -56.434 37.321 -3.843 1.00 67.56 377 TYR A N 1
ATOM 2915 C CA . TYR A 1 377 ? -56.737 37.149 -2.427 1.00 65.17 377 TYR A CA 1
ATOM 2916 C C . TYR A 1 377 ? -55.916 38.077 -1.553 1.00 65.14 377 TYR A C 1
ATOM 2917 O O . TYR A 1 377 ? -54.685 38.029 -1.562 1.00 62.65 377 TYR A O 1
ATOM 2926 N N . VAL A 1 378 ? -56.606 38.920 -0.794 1.00 64.68 378 VAL A N 1
ATOM 2927 C CA . VAL A 1 378 ? -55.926 39.825 0.117 1.00 66.18 378 VAL A CA 1
ATOM 2928 C C . VAL A 1 378 ? -55.734 39.063 1.415 1.00 65.22 378 VAL A C 1
ATOM 2929 O O . VAL A 1 378 ? -56.701 38.587 2.016 1.00 64.23 378 VAL A O 1
ATOM 2941 N N . GLU A 1 380 ? -55.080 37.903 5.242 1.00 60.85 380 GLU A N 1
ATOM 2942 C CA . GLU A 1 380 ? -55.789 38.312 6.433 1.00 60.27 380 GLU A CA 1
ATOM 2943 C C . GLU A 1 380 ? -54.841 38.183 7.618 1.00 59.24 380 GLU A C 1
ATOM 2944 O O . GLU A 1 380 ? -54.147 37.176 7.783 1.00 59.45 380 GLU A O 1
ATOM 2950 N N . SER A 1 381 ? -54.792 39.237 8.422 1.00 57.54 381 SER A N 1
ATOM 2951 C CA . SER A 1 381 ? -53.924 39.289 9.580 1.00 54.35 381 SER A CA 1
ATOM 2952 C C . SER A 1 381 ? -53.984 37.994 10.355 1.00 52.82 381 SER A C 1
ATOM 2953 O O . SER A 1 381 ? -55.052 37.569 10.780 1.00 53.02 381 SER A O 1
ATOM 2956 N N . GLY A 1 382 ? -52.831 37.362 10.519 1.00 51.52 382 GLY A N 1
ATOM 2957 C CA . GLY A 1 382 ? -52.775 36.123 11.266 1.00 51.09 382 GLY A CA 1
ATOM 2958 C C . GLY A 1 382 ? -52.755 34.890 10.393 1.00 51.48 382 GLY A C 1
ATOM 2959 O O . GLY A 1 382 ? -52.393 33.806 10.841 1.00 52.97 382 GLY A O 1
ATOM 2960 N N . ASP A 1 383 ? -53.140 35.050 9.136 1.00 51.67 383 ASP A N 1
ATOM 2961 C CA . ASP A 1 383 ? -53.174 33.920 8.218 1.00 54.60 383 ASP A CA 1
ATOM 2962 C C . ASP A 1 383 ? -51.910 33.046 8.280 1.00 55.29 383 ASP A C 1
ATOM 2963 O O . ASP A 1 383 ? -50.782 33.548 8.356 1.00 55.14 383 ASP A O 1
ATOM 2968 N N . ILE A 1 384 ? -52.108 31.730 8.271 1.00 54.77 384 ILE A N 1
ATOM 2969 C CA . ILE A 1 384 ? -51.001 30.781 8.271 1.00 54.50 384 ILE A CA 1
ATOM 2970 C C . ILE A 1 384 ? -50.993 30.282 6.842 1.00 55.89 384 ILE A C 1
ATOM 2971 O O . ILE A 1 384 ? -51.913 29.582 6.423 1.00 59.04 384 ILE A O 1
ATOM 2976 N N . ALA A 1 385 ? -49.968 30.656 6.089 1.00 56.25 385 ALA A N 1
ATOM 2977 C CA . ALA A 1 385 ? -49.898 30.263 4.696 1.00 58.02 385 ALA A CA 1
ATOM 2978 C C . ALA A 1 385 ? -48.772 29.312 4.361 1.00 60.32 385 ALA A C 1
ATOM 2979 O O . ALA A 1 385 ? -47.834 29.131 5.135 1.00 59.13 385 ALA A O 1
ATOM 2981 N N . HIS A 1 386 ? -48.886 28.699 3.187 1.00 65.47 386 HIS A N 1
ATOM 2982 C CA . HIS A 1 386 ? -47.890 27.757 2.694 1.00 68.37 386 HIS A CA 1
ATOM 2983 C C . HIS A 1 386 ? -47.838 27.771 1.161 1.00 67.33 386 HIS A C 1
ATOM 2984 O O . HIS A 1 386 ? -48.818 27.449 0.491 1.00 63.92 386 HIS A O 1
ATOM 2991 N N . TRP A 1 387 ? -46.680 28.145 0.624 1.00 68.88 387 TRP A N 1
ATOM 2992 C CA . TRP A 1 387 ? -46.473 28.214 -0.818 1.00 72.04 387 TRP A CA 1
ATOM 2993 C C . TRP A 1 387 ? -45.683 26.991 -1.271 1.00 75.64 387 TRP A C 1
ATOM 2994 O O . TRP A 1 387 ? -44.947 26.400 -0.473 1.00 76.62 387 TRP A O 1
ATOM 3005 N N . LYS A 1 388 ? -45.827 26.605 -2.541 1.00 77.97 388 LYS A N 1
ATOM 3006 C CA . LYS A 1 388 ? -45.083 25.448 -3.038 1.00 79.94 388 LYS A CA 1
ATOM 3007 C C . LYS A 1 388 ? -43.991 25.867 -4.021 1.00 81.28 388 LYS A 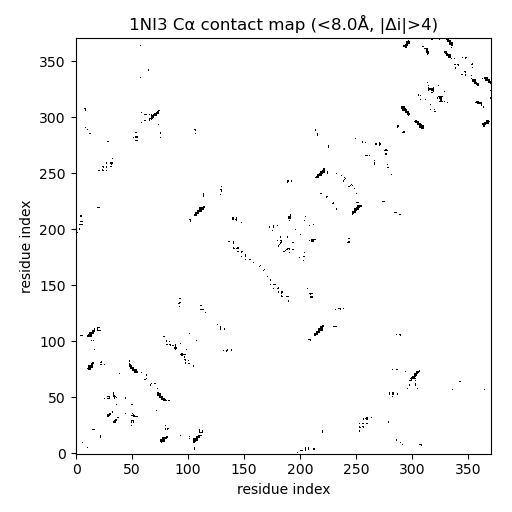C 1
ATOM 3008 O O . LYS A 1 388 ? -44.184 26.900 -4.707 1.00 80.81 388 LYS A O 1
#

Sequence (371 aa):
KVQWGRPGNNLKTGIVGPNVGKSTFFRAITKSVLGNPANYPYATIDPEEAKVAVPDERFDWLCEAYKPKSRVPAFLTVFDIAGLTKGASTGVGLGNAFLSHVRAVDAIYQVVRAFDDAEIIHVEGDVDPIRDLSIIVDELLIKDAEFVEKHLEGLRKITSRGANTLEKAKKEEQAIIEKVYQYLTETKQPIRKGDWSNREVEIINSLYLLTAKPVIYLVNSERDFLRQKNKYLPKIKKWIDENSPGDTLIPSVAFEERLTNFTEEEAIEECKKLNTKSLPKIIVTGYNALNLINYFTCGEDEVRSWTIRKGTKAPQAAGVIHTDFEKAFVVGEIHYQDLFDYKTENACRAAGKYLTKGKEYVESGDIAHWK

B-factor: mean 59.24, std 21.38, range [14.89, 142.12]

CATH classification: 3.40.50.300 (+2 more: 3.10.20.30, 1.10.150.300)